Protein AF-A0A2V5MHF3-F1 (afdb_monomer_lite)

Structure (mmCIF, N/CA/C/O backbone):
data_AF-A0A2V5MHF3-F1
#
_entry.id   AF-A0A2V5MHF3-F1
#
loop_
_atom_site.group_PDB
_atom_site.id
_atom_site.type_symbol
_atom_site.label_atom_id
_atom_site.label_alt_id
_atom_site.label_comp_id
_atom_site.label_asym_id
_atom_site.label_entity_id
_atom_site.label_seq_id
_atom_site.pdbx_PDB_ins_code
_atom_site.Cartn_x
_atom_site.Cartn_y
_atom_site.Cartn_z
_atom_site.occupancy
_atom_site.B_iso_or_equiv
_atom_site.auth_seq_id
_atom_site.auth_comp_id
_atom_site.auth_asym_id
_atom_site.auth_atom_id
_atom_site.pdbx_PDB_model_num
ATOM 1 N N . MET A 1 1 ? -9.742 25.879 3.262 1.00 57.59 1 MET A N 1
ATOM 2 C CA . MET A 1 1 ? -11.180 26.089 2.936 1.00 57.59 1 MET A CA 1
ATOM 3 C C . MET A 1 1 ? -11.793 27.018 3.983 1.00 57.59 1 MET A C 1
ATOM 5 O O . MET A 1 1 ? -11.520 26.796 5.153 1.00 57.59 1 MET A O 1
ATOM 9 N N . LYS A 1 2 ? -12.529 28.077 3.599 1.00 67.81 2 LYS A N 1
ATOM 10 C CA . LYS A 1 2 ? -13.001 29.127 4.540 1.00 67.81 2 LYS A CA 1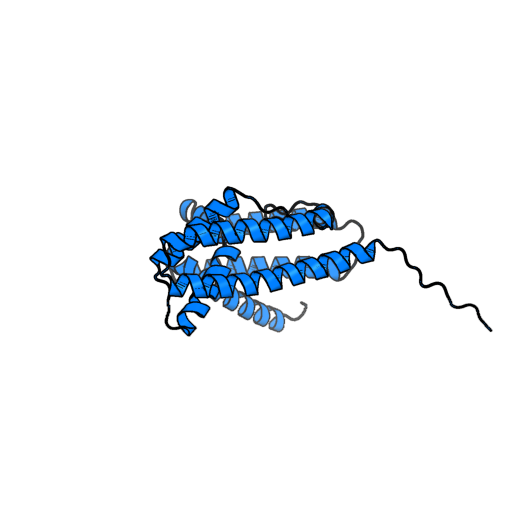
ATOM 11 C C . LYS A 1 2 ? -14.451 28.958 5.033 1.00 67.81 2 LYS A C 1
ATOM 13 O O . LYS A 1 2 ? -14.823 29.626 5.987 1.00 67.81 2 LYS A O 1
ATOM 18 N N . ASP A 1 3 ? -15.244 28.084 4.412 1.00 79.69 3 ASP A N 1
ATOM 19 C CA . ASP A 1 3 ? -16.634 27.810 4.806 1.00 79.69 3 ASP A CA 1
ATOM 20 C C . ASP A 1 3 ? -16.706 26.554 5.705 1.00 79.69 3 ASP A C 1
ATOM 22 O O . ASP A 1 3 ? -16.295 25.475 5.256 1.00 79.69 3 ASP A O 1
ATOM 26 N N . PRO A 1 4 ? -17.200 26.666 6.957 1.00 80.69 4 PRO A N 1
ATOM 27 C CA . PRO A 1 4 ? -17.370 25.536 7.874 1.00 80.69 4 PRO A CA 1
ATOM 28 C C . PRO A 1 4 ? -18.244 24.405 7.319 1.00 80.69 4 PRO A C 1
ATOM 30 O O . PRO A 1 4 ? -17.892 23.239 7.479 1.00 80.69 4 PRO A O 1
ATOM 33 N N . SER A 1 5 ? -19.323 24.729 6.603 1.00 85.06 5 SER A N 1
ATOM 34 C CA . SER A 1 5 ? -20.260 23.734 6.059 1.00 85.06 5 SER A CA 1
ATOM 35 C C . SER A 1 5 ? -19.598 22.912 4.952 1.00 85.06 5 SER A C 1
ATOM 37 O O . SER A 1 5 ? -19.721 21.689 4.892 1.00 85.06 5 SER A O 1
ATOM 39 N N . MET A 1 6 ? -18.810 23.578 4.102 1.00 84.19 6 MET A N 1
ATOM 40 C CA . MET A 1 6 ? -17.999 22.906 3.082 1.00 84.19 6 MET A CA 1
ATOM 41 C C . MET A 1 6 ? -16.913 22.028 3.710 1.00 84.19 6 MET A C 1
ATOM 43 O O . MET A 1 6 ? -16.649 20.934 3.212 1.00 84.19 6 MET A O 1
ATOM 47 N N . ARG A 1 7 ? -16.294 22.475 4.812 1.00 83.69 7 ARG A N 1
ATOM 48 C CA . ARG A 1 7 ? -15.297 21.682 5.545 1.00 83.69 7 ARG A CA 1
ATOM 49 C C . ARG A 1 7 ? -15.915 20.400 6.106 1.00 83.69 7 ARG A C 1
ATOM 51 O O . ARG A 1 7 ? -15.320 19.335 5.957 1.00 83.69 7 ARG A O 1
ATOM 58 N N . GLU A 1 8 ? -17.096 20.488 6.713 1.00 87.25 8 GLU A N 1
ATOM 59 C CA . GLU A 1 8 ? -17.816 19.324 7.243 1.00 87.25 8 GLU A CA 1
ATOM 60 C C . GLU A 1 8 ? -18.224 18.344 6.142 1.00 87.25 8 GLU A C 1
ATOM 62 O O . GLU A 1 8 ? -18.021 17.138 6.289 1.00 87.25 8 GLU A O 1
ATOM 67 N N . MET A 1 9 ? -18.715 18.851 5.008 1.00 89.56 9 MET A N 1
ATOM 68 C CA . MET A 1 9 ? -19.047 18.021 3.849 1.00 89.56 9 MET A CA 1
ATOM 69 C C . MET A 1 9 ? -17.820 17.255 3.330 1.00 89.56 9 MET A C 1
ATOM 71 O O . MET A 1 9 ? -17.877 16.034 3.163 1.00 89.56 9 MET A O 1
ATOM 75 N N . VAL A 1 10 ? -16.691 17.946 3.121 1.00 89.88 10 VAL A N 1
ATOM 76 C CA . VAL A 1 10 ? -15.441 17.314 2.663 1.00 89.88 10 VAL A CA 1
ATOM 77 C C . VAL A 1 10 ? -14.944 16.297 3.688 1.00 89.88 10 VAL A C 1
ATOM 79 O O . VAL A 1 10 ? -14.539 15.198 3.312 1.00 89.88 10 VAL A O 1
ATOM 82 N N . ARG A 1 11 ? -15.024 16.616 4.985 1.00 92.88 11 ARG A N 1
ATOM 83 C CA . ARG A 1 11 ? -14.666 15.681 6.056 1.00 92.88 11 ARG A CA 1
ATOM 84 C C . ARG A 1 11 ? -15.507 14.408 5.998 1.00 92.88 11 ARG A C 1
ATOM 86 O O . ARG A 1 11 ? -14.948 13.317 6.070 1.00 92.88 11 ARG A O 1
ATOM 93 N N . GLY A 1 12 ? -16.824 14.532 5.838 1.00 93.38 12 GLY A N 1
ATOM 94 C CA . GLY A 1 12 ? -17.724 13.386 5.696 1.00 93.38 12 GLY A CA 1
ATOM 95 C C . GLY A 1 12 ? -17.360 12.499 4.502 1.00 93.38 12 GLY A C 1
ATOM 96 O O . GLY A 1 12 ? -17.297 11.277 4.640 1.00 93.38 12 GLY A O 1
ATOM 97 N N . GLN A 1 13 ? -17.040 13.109 3.358 1.00 91.50 13 GLN A N 1
ATOM 98 C CA . GLN A 1 13 ? -16.611 12.391 2.155 1.00 91.50 13 GLN A CA 1
ATOM 99 C C . GLN A 1 13 ? -15.278 11.653 2.357 1.00 91.50 13 GLN A C 1
ATOM 101 O O . GLN A 1 13 ? -15.182 10.470 2.028 1.00 91.50 13 GLN A O 1
ATOM 106 N N . GLN A 1 14 ? -14.265 12.321 2.920 1.00 91.56 14 GLN A N 1
ATOM 107 C CA . GLN A 1 14 ? -12.959 11.706 3.189 1.00 91.56 14 GLN A CA 1
ATOM 108 C C . GLN A 1 14 ? -13.083 10.549 4.180 1.00 91.56 14 GLN A C 1
ATOM 110 O O . GLN A 1 14 ? -12.529 9.474 3.959 1.00 91.56 14 GLN A O 1
ATOM 115 N N . LYS A 1 15 ? -13.899 10.719 5.222 1.00 94.75 15 LYS A N 1
ATOM 116 C CA . LYS A 1 15 ? -14.166 9.657 6.189 1.00 94.75 15 LYS A CA 1
ATOM 117 C C . LYS A 1 15 ? -14.823 8.436 5.544 1.00 94.75 15 LYS A C 1
ATOM 119 O O . LYS A 1 15 ? -14.454 7.310 5.862 1.00 94.75 15 LYS A O 1
ATOM 124 N N . ALA A 1 16 ? -15.768 8.634 4.624 1.00 94.31 16 ALA A N 1
ATOM 125 C CA . ALA A 1 16 ? -16.371 7.529 3.881 1.00 94.31 16 ALA A CA 1
ATOM 126 C C . ALA A 1 16 ? -15.336 6.788 3.012 1.00 94.31 16 ALA A C 1
ATOM 128 O O . ALA A 1 16 ? -15.319 5.556 3.002 1.00 94.31 16 ALA A O 1
ATOM 129 N N . ALA A 1 17 ? -14.438 7.521 2.346 1.00 92.25 17 ALA A N 1
ATOM 130 C CA . ALA A 1 17 ? -13.347 6.932 1.570 1.00 92.25 17 ALA A CA 1
ATOM 131 C C . ALA A 1 17 ? -12.374 6.132 2.456 1.00 92.25 17 ALA A C 1
ATOM 133 O O . ALA A 1 17 ? -12.035 4.996 2.126 1.00 92.25 17 ALA A O 1
ATOM 134 N N . ILE A 1 18 ? -11.994 6.674 3.617 1.00 93.00 18 ILE A N 1
ATOM 135 C CA . ILE A 1 18 ? -11.169 5.974 4.611 1.00 93.00 18 ILE A CA 1
ATOM 136 C C . ILE A 1 18 ? -11.872 4.712 5.105 1.00 93.00 18 ILE A C 1
ATOM 138 O O . ILE A 1 18 ? -11.266 3.644 5.122 1.00 93.00 18 ILE A O 1
ATOM 142 N N . ASN A 1 19 ? -13.160 4.791 5.439 1.00 93.44 19 ASN A N 1
ATOM 143 C CA . ASN A 1 19 ? -13.923 3.625 5.880 1.00 93.44 19 ASN A CA 1
ATOM 144 C C . ASN A 1 19 ? -13.920 2.503 4.840 1.00 93.44 19 ASN A C 1
ATOM 146 O O . ASN A 1 19 ? -13.825 1.335 5.207 1.00 93.44 19 ASN A O 1
ATOM 150 N N . MET A 1 20 ? -14.014 2.847 3.555 1.00 91.06 20 MET A N 1
ATOM 151 C CA . MET A 1 20 ? -13.934 1.874 2.470 1.00 91.06 20 MET A CA 1
ATOM 152 C C . MET A 1 20 ? -12.524 1.277 2.369 1.00 91.06 20 MET A C 1
ATOM 154 O O . MET A 1 20 ? -12.374 0.054 2.381 1.00 91.06 20 MET A O 1
ATOM 158 N N . MET A 1 21 ? -11.498 2.130 2.358 1.00 89.31 21 MET A N 1
ATOM 159 C CA . MET A 1 21 ? -10.092 1.751 2.179 1.00 89.31 21 MET A CA 1
ATOM 160 C C . MET A 1 21 ? -9.510 0.935 3.348 1.00 89.31 21 MET A C 1
ATOM 162 O O . MET A 1 21 ? -8.655 0.077 3.143 1.00 89.31 21 MET A O 1
ATOM 166 N N . TYR A 1 22 ? -9.981 1.166 4.574 1.00 92.88 22 TYR A N 1
ATOM 167 C CA . TYR A 1 22 ? -9.566 0.427 5.775 1.00 92.88 22 TYR A CA 1
ATOM 168 C C . TYR A 1 22 ? -10.597 -0.617 6.219 1.00 92.88 22 TYR A C 1
ATOM 170 O O . TYR A 1 22 ? -10.439 -1.232 7.273 1.00 92.88 22 TYR A O 1
ATOM 178 N N . SER A 1 23 ? -11.644 -0.867 5.427 1.00 90.81 23 SER A N 1
ATOM 179 C CA . SER A 1 23 ? -12.697 -1.825 5.792 1.00 90.81 23 SER A CA 1
ATOM 180 C C . SER A 1 23 ? -12.151 -3.232 6.066 1.00 90.81 23 SER A C 1
ATOM 182 O O . SER A 1 23 ? -12.600 -3.885 7.011 1.00 90.81 23 SER A O 1
ATOM 184 N N . GLY A 1 24 ? -11.166 -3.681 5.279 1.00 87.81 24 GLY A N 1
ATOM 185 C CA . GLY A 1 24 ? -10.439 -4.933 5.500 1.00 87.81 24 GLY A CA 1
ATOM 186 C C . GLY A 1 24 ? -9.673 -4.918 6.822 1.00 87.81 24 GLY A C 1
ATOM 187 O O . GLY A 1 24 ? -9.887 -5.793 7.657 1.00 87.81 24 GLY A O 1
ATOM 188 N N . PHE A 1 25 ? -8.888 -3.866 7.074 1.00 92.25 25 PHE A N 1
ATOM 189 C CA . PHE A 1 25 ? -8.138 -3.691 8.323 1.00 92.25 25 PHE A CA 1
ATOM 190 C C . PHE A 1 25 ? -9.025 -3.740 9.570 1.00 92.25 25 PHE A C 1
ATOM 192 O O . PHE A 1 25 ? -8.717 -4.407 10.555 1.00 92.25 25 PHE A O 1
ATOM 199 N N . PHE A 1 26 ? -10.172 -3.064 9.522 1.00 94.38 26 PHE A N 1
ATOM 200 C CA . PHE A 1 26 ? -11.114 -3.029 10.637 1.00 94.38 26 PHE A CA 1
ATOM 201 C C . PHE A 1 26 ? -11.684 -4.410 10.972 1.00 94.38 26 PHE A C 1
ATOM 203 O O . PHE A 1 26 ? -12.012 -4.664 12.134 1.00 94.38 26 PHE A O 1
ATOM 210 N N . LYS A 1 27 ? -11.832 -5.280 9.963 1.00 90.38 27 LYS A N 1
ATOM 211 C CA . LYS A 1 27 ? -12.238 -6.679 10.139 1.00 90.38 27 LYS A CA 1
ATOM 212 C C . LYS A 1 27 ? -11.074 -7.522 10.658 1.00 90.38 27 LYS A C 1
ATOM 214 O O . LYS A 1 27 ? -11.271 -8.242 11.627 1.00 90.38 27 LYS A O 1
ATOM 219 N N . GLU A 1 28 ? -9.882 -7.382 10.072 1.00 89.06 28 GLU A N 1
ATOM 220 C CA . GLU A 1 28 ? -8.661 -8.090 10.493 1.00 89.06 28 GLU A CA 1
ATOM 221 C C . GLU A 1 28 ? -8.370 -7.871 11.989 1.00 89.06 28 GLU A C 1
ATOM 223 O O . GLU A 1 28 ? -8.098 -8.824 12.716 1.00 89.06 28 GLU A O 1
ATOM 228 N N . LEU A 1 29 ? -8.514 -6.635 12.476 1.00 93.12 29 LEU A N 1
ATOM 229 C CA . LEU A 1 29 ? -8.271 -6.287 13.879 1.00 93.12 29 LEU A CA 1
ATOM 230 C C . LEU A 1 29 ? -9.449 -6.544 14.827 1.00 93.12 29 LEU A C 1
ATOM 232 O O . LEU A 1 29 ? -9.311 -6.333 16.034 1.00 93.12 29 LEU A O 1
ATOM 236 N N . ASN A 1 30 ? -10.604 -6.965 14.303 1.00 92.56 30 ASN A N 1
ATOM 237 C CA . ASN A 1 30 ? -11.854 -7.077 15.057 1.00 92.56 30 ASN A CA 1
ATOM 238 C C . ASN A 1 30 ? -12.164 -5.813 15.880 1.00 92.56 30 ASN A C 1
ATOM 240 O O . ASN A 1 30 ? -12.549 -5.899 17.047 1.00 92.56 30 ASN A O 1
ATOM 244 N N . LEU A 1 31 ? -11.983 -4.630 15.280 1.00 94.50 31 LEU A N 1
ATOM 245 C CA . LEU A 1 31 ? -12.257 -3.371 15.973 1.00 94.50 31 LEU A CA 1
ATOM 246 C C . LEU A 1 31 ? -13.741 -3.289 16.359 1.00 94.50 31 LEU A C 1
ATOM 248 O O . LEU A 1 31 ? -14.631 -3.662 15.584 1.00 94.50 31 LEU A O 1
ATOM 252 N N . SER A 1 32 ? -14.021 -2.748 17.539 1.00 94.94 32 SER A N 1
ATOM 253 C CA . SER A 1 32 ? -15.366 -2.338 17.938 1.00 94.94 32 SER A CA 1
ATOM 254 C C . SER A 1 32 ? -15.857 -1.164 17.085 1.00 94.94 32 SER A C 1
ATOM 256 O O . SER A 1 32 ? -15.077 -0.467 16.432 1.00 94.94 32 SER A O 1
ATOM 258 N N . SER A 1 33 ? -17.167 -0.907 17.082 1.00 94.19 33 SER A N 1
ATOM 259 C CA . SER A 1 33 ? -17.729 0.253 16.375 1.00 94.19 33 SER A CA 1
ATOM 260 C C . SER A 1 33 ? -17.139 1.577 16.873 1.00 94.19 33 SER A C 1
ATOM 262 O O . SER A 1 33 ? -16.915 2.480 16.073 1.00 94.19 33 SER A O 1
ATOM 264 N N . GLU A 1 34 ? -16.844 1.674 18.173 1.00 95.69 34 GLU A N 1
ATOM 265 C CA . GLU A 1 34 ? -16.219 2.856 18.768 1.00 95.69 34 GLU A CA 1
ATOM 266 C C . GLU A 1 34 ? -14.762 3.024 18.311 1.00 95.69 34 GLU A C 1
ATOM 268 O O . GLU A 1 34 ? -14.367 4.121 17.916 1.00 95.69 34 GLU A O 1
ATOM 273 N N . GLU A 1 35 ? -13.969 1.948 18.299 1.00 95.56 35 GLU A N 1
ATOM 274 C CA . GLU A 1 35 ? -12.587 1.989 17.799 1.00 95.56 35 GLU A CA 1
ATOM 275 C C . GLU A 1 35 ? -12.534 2.342 16.307 1.00 95.56 35 GLU A C 1
ATOM 277 O O . GLU A 1 35 ? -11.711 3.166 15.913 1.00 95.56 35 GLU A O 1
ATOM 282 N N . LYS A 1 36 ? -13.432 1.785 15.478 1.00 95.69 36 LYS A N 1
ATOM 283 C CA . LYS A 1 36 ? -13.530 2.141 14.049 1.00 95.69 36 LYS A CA 1
ATOM 284 C C . LYS A 1 36 ? -13.836 3.619 13.864 1.00 95.69 36 LYS A C 1
ATOM 286 O O . LYS A 1 36 ? -13.194 4.273 13.045 1.00 95.69 36 LYS A O 1
ATOM 291 N N . GLU A 1 37 ? -14.799 4.144 14.619 1.00 95.75 37 GLU A N 1
ATOM 292 C CA . GLU A 1 37 ? -15.197 5.549 14.549 1.00 95.75 37 GLU A CA 1
ATOM 293 C C . GLU A 1 37 ? -14.035 6.476 14.926 1.00 95.75 37 GLU A C 1
ATOM 295 O O . GLU A 1 37 ? -13.727 7.411 14.180 1.00 95.75 37 GLU A O 1
ATOM 300 N N . LYS A 1 38 ? -13.341 6.175 16.032 1.00 96.31 38 LYS A N 1
ATOM 301 C CA . LYS A 1 38 ? -12.174 6.941 16.492 1.00 96.31 38 LYS A CA 1
ATOM 302 C C . LYS A 1 38 ? -11.016 6.871 15.501 1.00 96.31 38 LYS A C 1
ATOM 304 O O . LYS A 1 38 ? -10.504 7.916 15.108 1.00 96.31 38 LYS A O 1
ATOM 309 N N . LEU A 1 39 ? -10.639 5.671 15.055 1.00 96.56 39 LEU A N 1
ATOM 310 C CA . LEU A 1 39 ? -9.534 5.485 14.113 1.00 96.56 39 LEU A CA 1
ATOM 311 C C . LEU A 1 39 ? -9.810 6.203 12.788 1.00 96.56 39 LEU A C 1
ATOM 313 O O . LEU A 1 39 ? -8.962 6.940 12.292 1.00 96.56 39 LEU A O 1
ATOM 317 N N . SER A 1 40 ? -11.018 6.056 12.246 1.00 95.88 40 SER A N 1
ATOM 318 C CA . SER A 1 40 ? -11.411 6.727 11.001 1.00 95.88 40 SER A CA 1
ATOM 319 C C . SER A 1 40 ? -11.418 8.244 11.158 1.00 95.88 40 SER A C 1
ATOM 321 O O . SER A 1 40 ? -11.014 8.951 10.238 1.00 95.88 40 SER A O 1
ATOM 323 N N . GLY A 1 41 ? -11.835 8.751 12.324 1.00 95.88 41 GLY A N 1
ATOM 324 C CA . GLY A 1 41 ? -11.733 10.166 12.676 1.00 95.88 41 GLY A CA 1
ATOM 325 C C . GLY A 1 41 ? -10.290 10.670 12.639 1.00 95.88 41 GLY A C 1
ATOM 326 O O . GLY A 1 41 ? -10.012 11.616 11.905 1.00 95.88 41 GLY A O 1
ATOM 327 N N . ILE A 1 42 ? -9.376 9.991 13.342 1.00 95.75 42 ILE A N 1
ATOM 328 C CA . ILE A 1 42 ? -7.945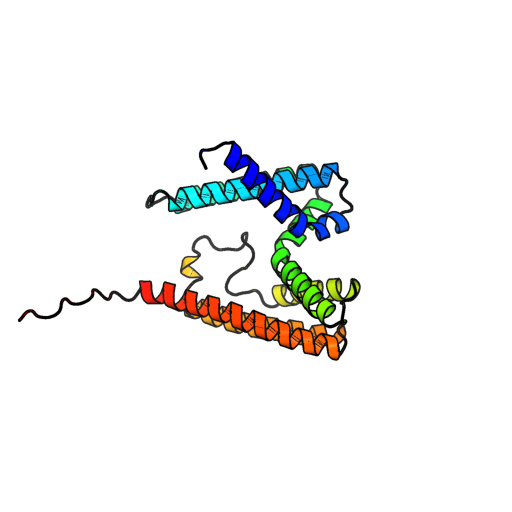 10.344 13.387 1.00 95.75 42 ILE A CA 1
ATOM 329 C C . ILE A 1 42 ? -7.345 10.370 11.974 1.00 95.75 42 ILE A C 1
ATOM 331 O O . ILE A 1 42 ? -6.716 11.354 11.580 1.00 95.75 42 ILE A O 1
ATOM 335 N N . LEU A 1 43 ? -7.589 9.326 11.176 1.00 94.12 43 LEU A N 1
ATOM 336 C CA . LEU A 1 43 ? -7.086 9.237 9.802 1.00 94.12 43 LEU A CA 1
ATOM 337 C C . LEU A 1 43 ? -7.668 10.339 8.903 1.00 94.12 43 LEU A C 1
ATOM 339 O O . LEU A 1 43 ? -6.939 10.940 8.114 1.00 94.12 43 LEU A O 1
ATOM 343 N N . THR A 1 44 ? -8.961 10.645 9.048 1.00 94.62 44 THR A N 1
ATOM 344 C CA . THR A 1 44 ? -9.623 11.714 8.281 1.00 94.62 44 THR A CA 1
ATOM 345 C C . THR A 1 44 ? -9.019 13.069 8.614 1.00 94.62 44 THR A C 1
ATOM 347 O O . THR A 1 44 ? -8.679 13.838 7.716 1.00 94.62 44 THR A O 1
ATOM 350 N N . ASP A 1 45 ? -8.862 13.363 9.902 1.00 91.94 45 ASP A N 1
ATOM 351 C CA . ASP A 1 45 ? -8.338 14.645 10.355 1.00 91.94 45 ASP A CA 1
ATOM 352 C C . ASP A 1 45 ? -6.861 14.803 9.955 1.00 91.94 45 ASP A C 1
ATOM 354 O O . ASP A 1 45 ? -6.454 15.889 9.538 1.00 91.94 45 ASP A O 1
ATOM 358 N N . SER A 1 46 ? -6.082 13.716 9.974 1.00 89.62 46 SER A N 1
ATOM 359 C CA . SER A 1 46 ? -4.711 13.680 9.447 1.00 89.62 46 SER A CA 1
ATOM 360 C C . SER A 1 46 ? -4.661 13.969 7.939 1.00 89.62 46 SER A C 1
ATOM 362 O O . SER A 1 46 ? -3.904 14.833 7.487 1.00 89.62 46 SER A O 1
ATOM 364 N N . GLN A 1 47 ? -5.529 13.330 7.145 1.00 85.62 47 GLN A N 1
ATOM 365 C CA . GLN A 1 47 ? -5.603 13.558 5.699 1.00 85.62 47 GLN A CA 1
ATOM 366 C C . GLN A 1 47 ? -6.024 14.996 5.358 1.00 85.62 47 GLN A C 1
ATOM 368 O O . GLN A 1 47 ? -5.441 15.615 4.466 1.00 85.62 47 GLN A O 1
ATOM 373 N N . LEU A 1 48 ? -6.997 15.556 6.085 1.00 86.25 48 LEU A N 1
ATOM 374 C CA . LEU A 1 48 ? -7.427 16.944 5.909 1.00 86.25 48 LEU A CA 1
ATOM 375 C C . LEU A 1 48 ? -6.303 17.933 6.226 1.00 86.25 48 LEU A C 1
ATOM 377 O O . LEU A 1 48 ? -6.067 18.836 5.426 1.00 86.25 48 LEU A O 1
ATOM 381 N N . LYS A 1 49 ? -5.577 17.742 7.337 1.00 83.00 49 LYS A N 1
ATOM 382 C CA . LYS A 1 49 ? -4.411 18.573 7.683 1.00 83.00 49 LYS A CA 1
ATOM 383 C C . LYS A 1 49 ? -3.363 18.540 6.570 1.00 83.00 49 LYS A C 1
ATOM 385 O O . LYS A 1 49 ? -2.897 19.592 6.143 1.00 83.00 49 LYS A O 1
ATOM 390 N N . ASN A 1 50 ? -3.058 17.358 6.030 1.00 77.81 50 ASN A N 1
ATOM 391 C CA . ASN A 1 50 ? -2.123 17.225 4.911 1.00 77.81 50 ASN A CA 1
ATOM 392 C C . ASN A 1 50 ? -2.589 17.986 3.660 1.00 77.81 50 ASN A C 1
ATOM 394 O O . ASN A 1 50 ? -1.785 18.674 3.035 1.00 77.81 50 ASN A O 1
ATOM 398 N N . ILE A 1 51 ? -3.879 17.929 3.310 1.00 76.75 51 ILE A N 1
ATOM 399 C CA . ILE A 1 51 ? -4.434 18.704 2.186 1.00 76.75 51 ILE A CA 1
ATOM 400 C C . ILE A 1 51 ? -4.296 20.210 2.435 1.00 76.75 51 ILE A C 1
ATOM 402 O O . ILE A 1 51 ? -3.932 20.948 1.522 1.00 76.75 51 ILE A O 1
ATOM 406 N N . GLU A 1 52 ? -4.565 20.676 3.655 1.00 75.12 52 GLU A N 1
ATOM 407 C CA . GLU A 1 52 ? -4.436 22.090 4.020 1.00 75.12 52 GLU A CA 1
ATOM 408 C C . GLU A 1 52 ? -2.991 22.574 3.949 1.00 75.12 52 GLU A C 1
ATOM 410 O O . GLU A 1 52 ? -2.737 23.658 3.420 1.00 75.12 52 GLU A O 1
ATOM 415 N N . HIS A 1 53 ? -2.047 21.748 4.404 1.00 70.38 53 HIS A N 1
ATOM 416 C CA . HIS A 1 53 ? -0.624 22.017 4.252 1.00 70.38 53 HIS A CA 1
ATOM 417 C C . HIS A 1 53 ? -0.245 22.112 2.774 1.00 70.38 53 HIS A C 1
ATOM 419 O O . HIS A 1 53 ? 0.304 23.127 2.362 1.00 70.38 53 HIS A O 1
ATOM 425 N N . VAL A 1 54 ? -0.619 21.127 1.952 1.00 65.56 54 VAL A N 1
ATOM 426 C CA . VAL A 1 54 ? -0.312 21.123 0.513 1.00 65.56 54 VAL A CA 1
ATOM 427 C C . VAL A 1 54 ? -0.931 22.328 -0.207 1.00 65.56 54 VAL A C 1
ATOM 429 O O . VAL A 1 54 ? -0.247 23.003 -0.972 1.00 65.56 54 VAL A O 1
ATOM 432 N N . GLN A 1 55 ? -2.194 22.664 0.061 1.00 66.31 55 GLN A N 1
ATOM 433 C CA . GLN A 1 55 ? -2.850 23.839 -0.528 1.00 66.31 55 GLN A CA 1
ATOM 434 C C . GLN A 1 55 ? -2.196 25.158 -0.098 1.00 66.31 55 GLN A C 1
ATOM 436 O O . GLN A 1 55 ? -2.081 26.069 -0.916 1.00 66.31 55 GLN A O 1
ATOM 441 N N . GLY A 1 56 ? -1.734 25.255 1.152 1.00 61.22 56 GLY A N 1
ATOM 442 C CA . GLY A 1 56 ? -0.975 26.406 1.641 1.00 61.22 56 GLY A CA 1
ATOM 443 C C . GLY A 1 56 ? 0.350 26.616 0.900 1.00 61.22 56 GLY A C 1
ATOM 444 O O . GLY A 1 56 ? 0.746 27.757 0.688 1.00 61.22 56 GLY A O 1
ATOM 445 N N . LEU A 1 57 ? 0.992 25.537 0.434 1.00 54.03 57 LEU A N 1
ATOM 446 C CA . LEU A 1 57 ? 2.242 25.597 -0.343 1.00 54.03 57 LEU A CA 1
ATOM 447 C C . LEU A 1 57 ? 2.036 26.057 -1.785 1.00 54.03 57 LEU A C 1
ATOM 449 O O . L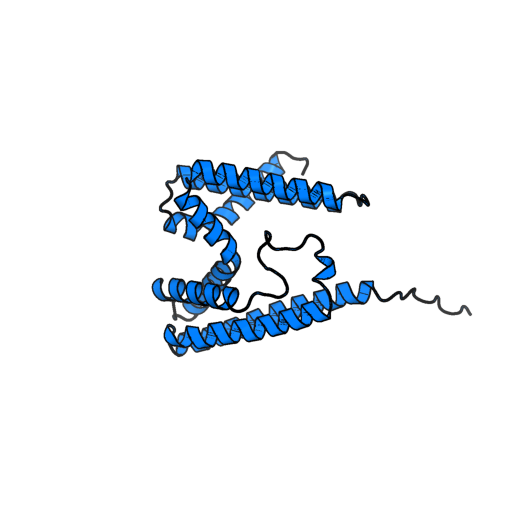EU A 1 57 ? 2.902 26.719 -2.350 1.00 54.03 57 LEU A O 1
ATOM 453 N N . PHE A 1 58 ? 0.906 25.692 -2.394 1.00 54.69 58 PHE A N 1
ATOM 454 C CA . PHE A 1 58 ? 0.582 26.079 -3.770 1.00 54.69 58 PHE A CA 1
ATOM 455 C C . PHE A 1 58 ? -0.117 27.445 -3.867 1.00 54.69 58 PHE A C 1
ATOM 457 O O . PHE A 1 58 ? -0.160 28.023 -4.950 1.00 54.69 58 PHE A O 1
ATOM 464 N N . GLY A 1 59 ? -0.662 27.965 -2.760 1.00 53.19 59 GLY A N 1
ATOM 465 C CA . GLY A 1 59 ? -1.378 29.245 -2.712 1.00 53.19 59 GLY A CA 1
ATOM 466 C C . GLY A 1 59 ? -0.481 30.488 -2.686 1.00 53.19 59 GLY A C 1
ATOM 467 O O . GLY A 1 59 ? -0.902 31.540 -3.159 1.00 53.19 59 GLY A O 1
ATOM 468 N N . GLU A 1 60 ? 0.755 30.372 -2.193 1.00 49.62 60 GLU A N 1
ATOM 469 C CA . GLU A 1 60 ? 1.771 31.429 -2.200 1.00 49.62 60 GLU A CA 1
ATOM 470 C C . GLU A 1 60 ? 3.148 30.776 -2.402 1.00 49.62 60 GLU A C 1
ATOM 472 O O . GLU A 1 60 ? 3.671 30.133 -1.493 1.00 49.62 60 GLU A O 1
ATOM 477 N N . GLN A 1 61 ? 3.755 30.927 -3.587 1.00 44.22 61 GLN A N 1
ATOM 478 C CA . GLN A 1 61 ? 5.141 30.510 -3.837 1.00 44.22 61 GLN A CA 1
ATOM 479 C C . GLN A 1 61 ? 6.095 31.336 -2.959 1.00 44.22 61 GLN A C 1
ATOM 481 O O . GLN A 1 61 ? 6.619 32.364 -3.380 1.00 44.22 61 GLN A O 1
ATOM 486 N N . LYS A 1 62 ? 6.317 30.900 -1.717 1.00 45.31 62 LYS A N 1
ATOM 487 C CA . LYS A 1 62 ? 7.407 31.398 -0.876 1.00 45.31 62 LYS A CA 1
ATOM 488 C C . LYS A 1 62 ? 8.638 30.534 -1.107 1.00 45.31 62 LYS A C 1
ATOM 490 O O . LYS A 1 62 ? 8.719 29.394 -0.645 1.00 45.31 62 LYS A O 1
ATOM 495 N N . GLU A 1 63 ? 9.602 31.092 -1.831 1.00 40.09 63 GLU A N 1
ATOM 496 C CA . GLU A 1 63 ? 10.962 30.560 -1.895 1.00 40.09 63 GLU A CA 1
ATOM 497 C C . GLU A 1 63 ? 11.513 30.449 -0.459 1.00 40.09 63 GLU A C 1
ATOM 499 O O . GLU A 1 63 ? 11.572 31.438 0.268 1.00 40.09 63 GLU A O 1
ATOM 504 N N . GLY A 1 64 ? 11.833 29.224 -0.022 1.00 48.81 64 GLY A N 1
ATOM 505 C CA . GLY A 1 64 ? 12.311 28.921 1.338 1.00 48.81 64 GLY A CA 1
ATOM 506 C C . GLY A 1 64 ? 11.386 28.049 2.203 1.00 48.81 64 GLY A C 1
ATOM 507 O O . GLY A 1 64 ? 11.818 27.573 3.244 1.00 48.81 64 GLY A O 1
ATOM 508 N N . ALA A 1 65 ? 10.155 27.749 1.771 1.00 51.41 65 ALA A N 1
ATOM 509 C CA . ALA A 1 65 ? 9.184 26.976 2.565 1.00 51.41 65 ALA A CA 1
ATOM 510 C C . ALA A 1 65 ? 9.475 25.457 2.694 1.00 51.41 65 ALA A C 1
ATOM 512 O O . ALA A 1 65 ? 8.714 24.741 3.341 1.00 51.41 65 ALA A O 1
ATOM 513 N N . GLY A 1 66 ? 10.535 24.928 2.073 1.00 54.50 66 GLY A N 1
ATOM 514 C CA . GLY A 1 66 ? 10.747 23.480 1.925 1.00 54.50 66 GLY A CA 1
ATOM 515 C C . GLY A 1 66 ? 11.065 22.721 3.222 1.00 54.50 66 GLY A C 1
ATOM 516 O O . GLY A 1 66 ? 10.484 21.664 3.461 1.00 54.50 66 GLY A O 1
ATOM 517 N N . GLU A 1 67 ? 11.957 23.244 4.068 1.00 55.69 67 GLU A N 1
ATOM 518 C CA . GLU A 1 67 ? 12.393 22.547 5.293 1.00 55.69 67 GLU A CA 1
ATOM 519 C C . GLU A 1 67 ? 11.372 22.647 6.436 1.00 55.69 67 GLU A C 1
ATOM 521 O O . GLU A 1 67 ? 11.115 21.651 7.117 1.00 55.69 67 GLU A O 1
ATOM 526 N N . ASP A 1 68 ? 10.745 23.813 6.620 1.00 62.56 68 ASP A N 1
ATOM 527 C CA . ASP A 1 68 ? 9.728 24.021 7.661 1.00 62.56 68 ASP A CA 1
ATOM 528 C C . ASP A 1 68 ? 8.467 23.196 7.388 1.00 62.56 68 ASP A C 1
ATOM 530 O O . ASP A 1 68 ? 7.886 22.603 8.294 1.00 62.56 68 ASP A O 1
ATOM 534 N N . THR A 1 69 ? 8.088 23.063 6.118 1.00 64.31 69 THR A N 1
ATOM 535 C CA . THR A 1 69 ? 6.952 22.232 5.706 1.00 64.31 69 THR A CA 1
ATOM 536 C C . THR A 1 69 ? 7.210 20.747 5.932 1.00 64.31 69 THR A C 1
ATOM 538 O O . THR A 1 69 ? 6.314 20.032 6.373 1.00 64.31 69 THR A O 1
ATOM 541 N N . GLN A 1 70 ? 8.429 20.265 5.669 1.00 67.38 70 GLN A N 1
ATOM 542 C CA . GLN A 1 70 ? 8.780 18.865 5.922 1.00 67.38 70 GLN A CA 1
ATOM 543 C C . GLN A 1 70 ? 8.719 18.528 7.412 1.00 67.38 70 GLN A C 1
ATOM 545 O O . GLN A 1 70 ? 8.129 17.511 7.768 1.00 67.38 70 GLN A O 1
ATOM 550 N N . LYS A 1 71 ? 9.245 19.399 8.284 1.00 74.56 71 LYS A N 1
ATOM 551 C CA . LYS A 1 71 ? 9.117 19.218 9.739 1.00 74.56 71 LYS A CA 1
ATOM 552 C C . LYS A 1 71 ? 7.659 19.195 10.186 1.00 74.56 71 LYS A C 1
ATOM 554 O O . LYS A 1 71 ? 7.283 18.321 10.955 1.00 74.56 71 LYS A O 1
ATOM 559 N N . LEU A 1 72 ? 6.827 20.097 9.659 1.00 74.44 72 LEU A N 1
ATOM 560 C CA . LEU A 1 72 ? 5.394 20.121 9.967 1.00 74.44 72 LEU A CA 1
ATOM 561 C C . LEU A 1 72 ? 4.691 18.815 9.569 1.00 74.44 72 LEU A C 1
ATOM 563 O O . LEU A 1 72 ? 3.878 18.307 10.336 1.00 74.44 72 LEU A O 1
ATOM 567 N N . VAL A 1 73 ? 5.026 18.243 8.408 1.00 75.00 73 VAL A N 1
ATOM 568 C CA . VAL A 1 73 ? 4.479 16.949 7.963 1.00 75.00 73 VAL A CA 1
ATOM 569 C C . VAL A 1 73 ? 4.993 15.794 8.830 1.00 75.00 73 VAL A C 1
ATOM 571 O O . VAL A 1 73 ? 4.205 14.940 9.234 1.00 75.00 73 VAL A O 1
ATOM 574 N N . GLU A 1 74 ? 6.290 15.765 9.151 1.00 80.31 74 GLU A N 1
ATOM 575 C CA . GLU A 1 74 ? 6.880 14.746 10.031 1.00 80.31 74 GLU A CA 1
ATOM 576 C C . GLU A 1 74 ? 6.269 14.786 11.440 1.00 80.31 74 GLU A C 1
ATOM 578 O O . GLU A 1 74 ? 5.938 13.740 12.002 1.00 80.31 74 GLU A O 1
ATOM 583 N N . ASP A 1 75 ? 6.083 15.974 12.011 1.00 83.81 75 ASP A N 1
ATOM 584 C CA . ASP A 1 75 ? 5.513 16.141 13.347 1.00 83.81 75 ASP A CA 1
ATOM 585 C C . ASP A 1 75 ? 4.011 15.829 13.363 1.00 83.81 75 ASP A C 1
ATOM 587 O O . ASP A 1 75 ? 3.541 15.134 14.267 1.00 83.81 75 ASP A O 1
ATOM 591 N N . ALA A 1 76 ? 3.264 16.230 12.327 1.00 82.94 76 ALA A N 1
ATOM 592 C CA . ALA A 1 76 ? 1.864 15.838 12.158 1.00 82.94 76 ALA A CA 1
ATOM 593 C C . ALA A 1 76 ? 1.711 14.314 12.029 1.00 82.94 76 ALA A C 1
ATOM 595 O O . ALA A 1 76 ? 0.788 13.729 12.610 1.00 82.94 76 ALA A O 1
ATOM 596 N N . LYS A 1 77 ? 2.635 13.654 11.317 1.00 85.25 77 LYS A N 1
ATOM 597 C CA . LYS A 1 77 ? 2.690 12.193 11.232 1.00 85.25 77 LYS A CA 1
ATOM 598 C C . LYS A 1 77 ? 2.962 11.570 12.600 1.00 85.25 77 LYS A C 1
ATOM 600 O O . LYS A 1 77 ? 2.178 10.728 13.019 1.00 85.25 77 LYS A O 1
ATOM 605 N N . LYS A 1 78 ? 3.993 12.014 13.330 1.00 89.69 78 LYS A N 1
ATOM 606 C CA . LYS A 1 78 ? 4.302 11.500 14.682 1.00 89.69 78 LYS A CA 1
ATOM 607 C C . LYS A 1 78 ? 3.134 11.667 15.647 1.00 89.69 78 LYS A C 1
ATOM 609 O O . LYS A 1 78 ? 2.863 10.763 16.429 1.00 89.69 78 LYS A O 1
ATOM 614 N N . GLN A 1 79 ? 2.446 12.807 15.592 1.00 91.12 79 GLN A N 1
ATOM 615 C CA . GLN A 1 79 ? 1.256 13.039 16.403 1.00 91.12 79 GLN A CA 1
ATOM 616 C C . GLN A 1 79 ? 0.144 12.048 16.040 1.00 91.12 79 GLN A C 1
ATOM 618 O O . GLN A 1 79 ? -0.412 11.410 16.930 1.00 91.12 79 GLN A O 1
ATOM 623 N N . THR A 1 80 ? -0.149 11.893 14.745 1.00 92.50 80 THR A N 1
ATOM 624 C CA . THR A 1 80 ? -1.157 10.934 14.266 1.00 92.50 80 THR A CA 1
ATOM 625 C C . THR A 1 80 ? -0.804 9.514 14.717 1.00 92.50 80 THR A C 1
ATOM 627 O O . THR A 1 80 ? -1.643 8.813 15.274 1.00 92.50 80 THR A O 1
ATOM 630 N N . ASP A 1 81 ? 0.454 9.108 14.544 1.00 93.94 81 ASP A N 1
ATOM 631 C CA . ASP A 1 81 ? 0.947 7.784 14.920 1.00 93.94 81 ASP A CA 1
ATOM 632 C C . ASP A 1 81 ? 0.838 7.566 16.445 1.00 93.94 81 ASP A C 1
ATOM 634 O O . ASP A 1 81 ? 0.401 6.505 16.887 1.00 93.94 81 ASP A O 1
ATOM 638 N N . ALA A 1 82 ? 1.118 8.586 17.267 1.00 95.75 82 ALA A N 1
ATOM 639 C CA . ALA A 1 82 ? 0.927 8.525 18.717 1.00 95.75 82 ALA A CA 1
ATOM 640 C C . ALA A 1 82 ? -0.553 8.395 19.129 1.00 95.75 82 ALA A C 1
ATOM 642 O O . ALA A 1 82 ? -0.868 7.616 20.030 1.00 95.75 82 ALA A O 1
ATOM 643 N N . GLU A 1 83 ? -1.465 9.116 18.470 1.00 96.12 83 GLU A N 1
ATOM 644 C CA . GLU A 1 83 ? -2.913 9.027 18.715 1.00 96.12 83 GLU A CA 1
ATOM 645 C C . GLU A 1 83 ? -3.461 7.641 18.342 1.00 96.12 83 GLU A C 1
ATOM 647 O O . GLU A 1 83 ? -4.202 7.030 19.117 1.00 96.12 83 GLU A O 1
ATOM 652 N N . ILE A 1 84 ? -3.047 7.101 17.190 1.00 96.19 84 ILE A N 1
ATOM 653 C CA . ILE A 1 84 ? -3.429 5.752 16.753 1.00 96.19 84 ILE A CA 1
ATOM 654 C C . ILE A 1 84 ? -2.851 4.706 17.707 1.00 96.19 84 ILE A C 1
ATOM 656 O O . ILE A 1 84 ? -3.562 3.786 18.109 1.00 96.19 84 ILE A O 1
ATOM 660 N N . LYS A 1 85 ? -1.591 4.857 18.124 1.00 97.06 85 LYS A N 1
ATOM 661 C CA . LYS A 1 85 ? -0.960 3.957 19.090 1.00 97.06 85 LYS A CA 1
ATOM 662 C C . LYS A 1 85 ? -1.661 3.979 20.448 1.00 97.06 85 LYS A C 1
ATOM 664 O O . LYS A 1 85 ? -1.852 2.922 21.040 1.00 97.06 85 LYS A O 1
ATOM 669 N N . ALA A 1 86 ? -2.085 5.147 20.928 1.00 97.12 86 ALA A N 1
ATOM 670 C CA . ALA A 1 86 ? -2.853 5.263 22.167 1.00 97.12 86 ALA A CA 1
ATOM 671 C C . ALA A 1 86 ? -4.236 4.593 22.069 1.00 97.12 86 ALA A C 1
ATOM 673 O O . ALA A 1 86 ? -4.716 4.040 23.056 1.00 97.12 86 ALA A O 1
ATOM 674 N N . LEU A 1 87 ? -4.863 4.621 20.887 1.00 96.81 87 LEU A N 1
ATOM 675 C CA . LEU A 1 87 ? -6.145 3.960 20.633 1.00 96.81 87 LEU A CA 1
ATOM 676 C C . LEU A 1 87 ? -6.009 2.435 20.504 1.00 96.81 87 LEU A C 1
ATOM 678 O O . LEU A 1 87 ? -6.841 1.704 21.034 1.00 96.81 87 LEU A O 1
ATOM 682 N N . LEU A 1 88 ? -5.003 1.963 19.765 1.00 95.88 88 LEU A N 1
ATOM 683 C CA . LEU A 1 88 ? -4.872 0.560 19.362 1.00 95.88 88 LEU A CA 1
ATOM 684 C C . LEU A 1 88 ? -3.972 -0.269 20.294 1.00 95.88 88 LEU A C 1
ATOM 686 O O . LEU A 1 88 ? -4.107 -1.492 20.338 1.00 95.88 88 LEU A O 1
ATOM 690 N N . GLY A 1 89 ? -3.066 0.372 21.033 1.00 96.38 89 GLY A N 1
ATOM 691 C CA . GLY A 1 89 ? -1.977 -0.290 21.754 1.00 96.38 89 GLY A CA 1
ATOM 692 C C . GLY A 1 89 ? -0.825 -0.714 20.833 1.00 96.38 89 GLY A C 1
ATOM 693 O O . GLY A 1 89 ? -0.924 -0.633 19.610 1.00 96.38 89 GLY A O 1
ATOM 694 N N . ASP A 1 90 ? 0.286 -1.171 21.421 1.00 94.69 90 ASP A N 1
ATOM 695 C CA . ASP A 1 90 ? 1.529 -1.475 20.691 1.00 94.69 90 ASP A CA 1
ATOM 696 C C . ASP A 1 90 ? 1.361 -2.528 19.581 1.00 94.69 90 ASP A C 1
ATOM 698 O O . ASP A 1 90 ? 1.821 -2.322 18.459 1.00 94.69 90 ASP A O 1
ATOM 702 N N . GLU A 1 91 ? 0.687 -3.645 19.868 1.00 94.44 91 GLU A N 1
ATOM 703 C CA . GLU A 1 91 ? 0.574 -4.773 18.931 1.00 94.44 91 GLU A CA 1
ATOM 704 C C . GLU A 1 91 ? -0.250 -4.413 17.685 1.00 94.44 91 GLU A C 1
ATOM 706 O O . GLU A 1 91 ? 0.195 -4.592 16.550 1.00 94.44 91 GLU A O 1
ATOM 711 N N . ARG A 1 92 ? -1.443 -3.845 17.887 1.00 95.19 92 ARG A N 1
ATOM 712 C CA . ARG A 1 92 ? -2.327 -3.426 16.791 1.00 95.19 92 ARG A CA 1
ATOM 713 C C . ARG A 1 92 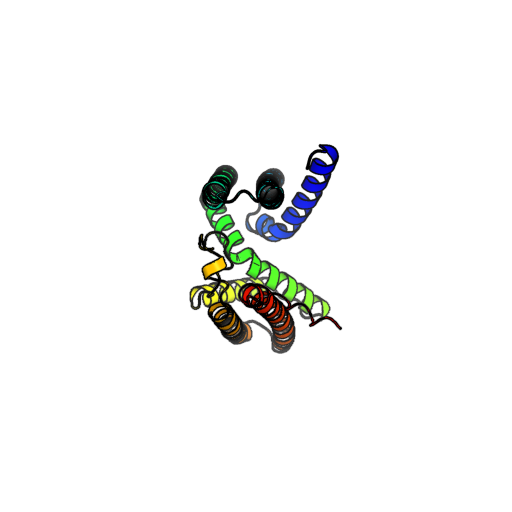? -1.797 -2.196 16.057 1.00 95.19 92 ARG A C 1
ATOM 715 O O . ARG A 1 92 ? -2.085 -2.027 14.875 1.00 95.19 92 ARG A O 1
ATOM 722 N N . PHE A 1 93 ? -0.999 -1.357 16.720 1.00 96.12 93 PHE A N 1
ATOM 723 C CA . PHE A 1 93 ? -0.282 -0.273 16.054 1.00 96.12 93 PHE A CA 1
ATOM 724 C C . PHE A 1 93 ? 0.765 -0.807 15.067 1.00 96.12 93 PHE A C 1
ATOM 726 O O . PHE A 1 93 ? 0.803 -0.349 13.929 1.00 96.12 93 PHE A O 1
ATOM 733 N N . ALA A 1 94 ? 1.534 -1.839 15.430 1.00 94.38 94 ALA A N 1
ATOM 734 C CA . ALA A 1 94 ? 2.459 -2.477 14.487 1.00 94.38 94 ALA A CA 1
ATOM 735 C C . ALA A 1 94 ? 1.722 -3.090 13.276 1.00 94.38 94 ALA A C 1
ATOM 737 O O . ALA A 1 94 ? 2.189 -3.003 12.139 1.00 94.38 94 ALA A O 1
ATOM 738 N N . GLN A 1 95 ? 0.532 -3.660 13.499 1.00 93.69 95 GLN A N 1
ATOM 739 C CA . GLN A 1 95 ? -0.336 -4.149 12.419 1.00 93.69 95 GLN A CA 1
ATOM 740 C C . GLN A 1 95 ? -0.857 -3.004 11.535 1.00 93.69 95 GLN A C 1
ATOM 742 O O . GLN A 1 95 ? -0.939 -3.162 10.317 1.00 93.69 95 GLN A O 1
ATOM 747 N N . TYR A 1 96 ? -1.167 -1.841 12.118 1.00 94.12 96 TYR A N 1
ATOM 748 C CA . TYR A 1 96 ? -1.515 -0.628 11.373 1.00 94.12 96 TYR A CA 1
ATOM 749 C C . TYR A 1 96 ? -0.354 -0.141 10.498 1.00 94.12 96 TYR A C 1
ATOM 751 O O . TYR A 1 96 ? -0.569 0.160 9.323 1.00 94.12 96 TYR A O 1
ATOM 759 N N . GLU A 1 97 ? 0.871 -0.104 11.024 1.00 92.00 97 GLU A N 1
ATOM 760 C CA . GLU A 1 97 ? 2.052 0.298 10.252 1.00 92.00 97 GLU A CA 1
ATOM 761 C C . GLU A 1 97 ? 2.310 -0.648 9.070 1.00 92.00 97 GLU A C 1
ATOM 763 O O . GLU A 1 97 ? 2.535 -0.186 7.947 1.00 92.00 97 GLU A O 1
ATOM 768 N N . ASP A 1 98 ? 2.199 -1.965 9.278 1.00 90.25 98 ASP A N 1
ATOM 769 C CA . ASP A 1 98 ? 2.286 -2.938 8.181 1.00 90.25 98 ASP A CA 1
ATOM 770 C C . ASP A 1 98 ? 1.154 -2.745 7.161 1.00 90.25 98 ASP A C 1
ATOM 772 O O . ASP A 1 98 ? 1.392 -2.785 5.950 1.00 90.25 98 ASP A O 1
ATOM 776 N N . TYR A 1 99 ? -0.070 -2.477 7.624 1.00 91.81 99 TYR A N 1
ATOM 777 C CA . TYR A 1 99 ? -1.197 -2.196 6.738 1.00 91.81 99 TYR A CA 1
ATOM 778 C C . TYR A 1 99 ? -0.937 -0.956 5.872 1.00 91.81 99 TYR A C 1
ATOM 780 O O . TYR A 1 99 ? -1.165 -0.996 4.664 1.00 91.81 99 TYR A O 1
ATOM 788 N N . GLN A 1 100 ? -0.411 0.125 6.460 1.00 88.62 100 GLN A N 1
ATOM 789 C CA . GLN A 1 100 ? -0.037 1.346 5.737 1.00 88.62 100 GLN A CA 1
ATOM 790 C C . GLN A 1 100 ? 1.044 1.106 4.694 1.00 88.62 100 GLN A C 1
ATOM 792 O O . GLN A 1 100 ? 0.895 1.523 3.544 1.00 88.62 100 GLN A O 1
ATOM 797 N N . LYS A 1 101 ? 2.109 0.398 5.072 1.00 88.00 101 LYS A N 1
ATOM 798 C CA . LYS A 1 101 ? 3.245 0.124 4.187 1.00 88.00 101 LYS A CA 1
ATOM 799 C C . LYS A 1 101 ? 2.836 -0.628 2.917 1.00 88.00 101 LYS A C 1
ATOM 801 O O . LYS A 1 101 ? 3.420 -0.414 1.855 1.00 88.00 101 LYS A O 1
ATOM 806 N N . ASN A 1 102 ? 1.819 -1.481 3.029 1.00 89.31 102 ASN A N 1
ATOM 807 C CA . ASN A 1 102 ? 1.360 -2.361 1.956 1.00 89.31 102 ASN A CA 1
ATOM 808 C C . ASN A 1 102 ? -0.011 -1.951 1.396 1.00 89.31 102 ASN A C 1
ATOM 810 O O . ASN A 1 102 ? -0.662 -2.741 0.714 1.00 89.31 102 ASN A O 1
ATOM 814 N N . LEU A 1 103 ? -0.469 -0.724 1.673 1.00 88.25 103 LEU A N 1
ATOM 815 C CA . LEU A 1 103 ? -1.799 -0.262 1.275 1.00 88.25 103 LEU A CA 1
ATOM 816 C C . LEU A 1 103 ? -1.987 -0.288 -0.247 1.00 88.25 103 LEU A C 1
ATOM 818 O O . LEU A 1 103 ? -3.018 -0.743 -0.732 1.00 88.25 103 LEU A O 1
ATOM 822 N N . GLY A 1 104 ? -0.970 0.143 -1.001 1.00 88.25 104 GLY A N 1
ATOM 823 C CA . GLY A 1 104 ? -0.998 0.103 -2.466 1.00 88.25 104 GLY A CA 1
ATOM 824 C C . GLY A 1 104 ? -1.088 -1.321 -3.020 1.00 88.25 104 GLY A C 1
ATOM 825 O O . GLY A 1 104 ? -1.861 -1.570 -3.941 1.00 88.25 104 GLY A O 1
ATOM 826 N N . ASP A 1 105 ? -0.362 -2.262 -2.414 1.00 91.19 105 ASP A N 1
ATOM 827 C CA . ASP A 1 105 ? -0.379 -3.672 -2.817 1.00 91.19 105 ASP A CA 1
ATOM 828 C C . ASP A 1 105 ? -1.756 -4.300 -2.512 1.00 91.19 105 ASP A C 1
ATOM 830 O O . ASP A 1 105 ? -2.328 -4.997 -3.349 1.00 91.19 105 ASP A O 1
ATOM 834 N N . ARG A 1 106 ? -2.357 -3.962 -1.361 1.00 91.88 106 ARG A N 1
ATOM 835 C CA . ARG A 1 106 ? -3.731 -4.360 -1.003 1.00 91.88 106 ARG A CA 1
ATOM 836 C C . ARG A 1 106 ? -4.769 -3.800 -1.977 1.00 91.88 106 ARG A C 1
ATOM 838 O O . ARG A 1 106 ? -5.606 -4.554 -2.459 1.00 91.88 106 ARG A O 1
ATOM 845 N N . MET A 1 107 ? -4.675 -2.518 -2.334 1.00 90.06 107 MET A N 1
ATOM 846 C CA . MET A 1 107 ? -5.568 -1.908 -3.327 1.00 90.06 107 MET A CA 1
ATOM 847 C C . MET A 1 107 ? -5.456 -2.586 -4.698 1.00 90.06 107 MET A C 1
ATOM 849 O O . MET A 1 107 ? -6.472 -2.813 -5.353 1.00 90.06 107 MET A O 1
ATOM 853 N N . GLN A 1 108 ? -4.240 -2.929 -5.133 1.00 91.62 108 GLN A N 1
ATOM 854 C CA . GLN A 1 108 ? -4.027 -3.651 -6.388 1.00 91.62 108 GLN A CA 1
ATOM 855 C C . GLN A 1 108 ? -4.671 -5.045 -6.351 1.00 91.62 108 GLN A C 1
ATOM 857 O O . GLN A 1 108 ? -5.295 -5.458 -7.329 1.00 91.62 108 GLN A O 1
ATOM 862 N N . LEU A 1 109 ? -4.560 -5.756 -5.226 1.00 94.06 109 LEU A N 1
ATOM 863 C CA . LEU A 1 109 ? -5.193 -7.062 -5.057 1.00 94.06 109 LEU A CA 1
ATOM 864 C C . LEU A 1 109 ? -6.717 -6.974 -4.986 1.00 94.06 109 LEU A C 1
ATOM 866 O O . LEU A 1 109 ? -7.388 -7.817 -5.574 1.00 94.06 109 LEU A O 1
ATOM 870 N N . ASP A 1 110 ? -7.281 -5.955 -4.340 1.00 92.81 110 ASP A N 1
ATOM 871 C CA . ASP A 1 110 ? -8.734 -5.743 -4.316 1.00 92.81 110 ASP A CA 1
ATOM 872 C C . ASP A 1 110 ? -9.289 -5.459 -5.724 1.00 92.81 110 ASP A C 1
ATOM 874 O O . ASP A 1 110 ? -10.361 -5.949 -6.098 1.00 92.81 110 ASP A O 1
ATOM 878 N N . GLN A 1 111 ? -8.538 -4.720 -6.547 1.00 93.38 111 GLN A N 1
ATOM 879 C CA . GLN A 1 111 ? -8.873 -4.512 -7.958 1.00 93.38 111 GLN A CA 1
ATOM 880 C C . GLN A 1 111 ? -8.789 -5.814 -8.762 1.00 93.38 111 GLN A C 1
ATOM 882 O O . GLN A 1 111 ? -9.709 -6.110 -9.525 1.00 93.38 111 GLN A O 1
ATOM 887 N N . LEU A 1 112 ? -7.735 -6.613 -8.564 1.00 95.25 112 LEU A N 1
ATOM 888 C CA . LEU A 1 112 ? -7.604 -7.930 -9.192 1.00 95.25 112 LEU A CA 1
ATOM 889 C C . LEU A 1 112 ? -8.754 -8.859 -8.786 1.00 95.25 112 LEU A C 1
ATOM 891 O O . LEU A 1 112 ? -9.340 -9.523 -9.639 1.00 95.25 112 LEU A O 1
ATOM 895 N N . LYS A 1 113 ? -9.107 -8.881 -7.498 1.00 94.56 113 LYS A N 1
ATOM 896 C CA . LYS A 1 113 ? -10.234 -9.654 -6.972 1.00 94.56 113 LYS A CA 1
ATOM 897 C C . LYS A 1 113 ? -11.530 -9.264 -7.672 1.00 94.56 113 LYS A C 1
ATOM 899 O O . LYS A 1 113 ? -12.214 -10.139 -8.188 1.00 94.56 113 LYS A O 1
ATOM 904 N N . THR A 1 114 ? -11.815 -7.966 -7.767 1.00 94.62 114 THR A N 1
ATOM 905 C CA . THR A 1 114 ? -13.006 -7.450 -8.462 1.00 94.62 114 THR A CA 1
ATOM 906 C C . THR A 1 114 ? -13.008 -7.833 -9.948 1.00 94.62 114 THR A C 1
ATOM 908 O O . THR A 1 114 ? -14.036 -8.252 -10.481 1.00 94.62 114 THR A O 1
ATOM 911 N N . HIS A 1 115 ? -11.855 -7.730 -10.621 1.00 94.88 115 HIS A N 1
ATOM 912 C CA . HIS A 1 115 ? -11.691 -8.132 -12.024 1.00 94.88 115 HIS A CA 1
ATOM 913 C C . HIS A 1 115 ? -11.992 -9.621 -12.225 1.00 94.88 115 HIS A C 1
ATOM 915 O O . HIS A 1 115 ? -12.757 -9.990 -13.113 1.00 94.88 115 HIS A O 1
ATOM 921 N N . LEU A 1 116 ? -11.443 -10.479 -11.365 1.00 96.38 116 LEU A N 1
ATOM 922 C CA . LEU A 1 116 ? -11.650 -11.924 -11.420 1.00 96.38 116 LEU A CA 1
ATOM 923 C C . LEU A 1 116 ? -13.079 -12.332 -11.045 1.00 96.38 116 LEU A C 1
ATOM 925 O O . LEU A 1 116 ? -13.648 -13.214 -11.684 1.00 96.38 116 LEU A O 1
ATOM 929 N N . GLU A 1 117 ? -13.688 -11.678 -10.056 1.00 95.75 117 GLU A N 1
ATOM 930 C CA . GLU A 1 117 ? -15.096 -11.881 -9.696 1.00 95.75 117 GLU A CA 1
ATOM 931 C C . GLU A 1 117 ? -16.025 -11.594 -10.882 1.00 95.75 117 GLU A C 1
ATOM 933 O O . GLU A 1 117 ? -16.915 -12.397 -11.163 1.00 95.75 117 GLU A O 1
ATOM 938 N N . ALA A 1 118 ? -15.765 -10.527 -11.648 1.00 95.31 118 ALA A N 1
ATOM 939 C CA . ALA A 1 118 ? -16.519 -10.214 -12.865 1.00 95.31 118 ALA A CA 1
ATOM 940 C C . ALA A 1 118 ? -16.401 -11.300 -13.956 1.00 95.31 118 ALA A C 1
ATOM 942 O O . ALA A 1 118 ? -17.279 -11.414 -14.810 1.00 95.31 118 ALA A O 1
ATOM 943 N N . GLN A 1 119 ? -15.345 -12.119 -13.910 1.00 94.38 119 GLN A N 1
ATOM 944 C CA . GLN A 1 119 ? -15.118 -13.259 -14.804 1.00 94.38 119 GLN A CA 1
ATOM 945 C C . GLN A 1 119 ? -15.569 -14.602 -14.202 1.00 94.38 119 GLN A C 1
ATOM 947 O O . GLN A 1 119 ? -15.297 -15.652 -14.779 1.00 94.38 119 GLN A O 1
ATOM 952 N N . ASN A 1 120 ? -16.271 -14.599 -13.061 1.00 95.75 120 ASN A N 1
ATOM 953 C CA . ASN A 1 120 ? -16.641 -15.799 -12.293 1.00 95.75 120 ASN A CA 1
ATOM 954 C C . ASN A 1 120 ? -15.430 -16.631 -11.813 1.00 95.75 120 ASN A C 1
ATOM 956 O O . ASN A 1 120 ? -15.528 -17.846 -11.648 1.00 95.75 120 ASN A O 1
ATOM 960 N N . LEU A 1 121 ? -14.292 -15.975 -11.565 1.00 96.31 121 LEU A N 1
ATOM 961 C CA . LEU A 1 121 ? -13.024 -16.576 -11.132 1.00 96.31 121 LEU A CA 1
ATOM 962 C C . LEU A 1 121 ? -12.582 -16.064 -9.750 1.00 96.31 121 LEU A C 1
ATOM 964 O O . LEU A 1 121 ? -11.391 -15.870 -9.506 1.00 96.31 121 LEU A O 1
ATOM 968 N N . ALA A 1 122 ? -13.545 -15.830 -8.853 1.00 94.75 122 ALA A N 1
ATOM 969 C CA . ALA A 1 122 ? -13.329 -15.219 -7.540 1.00 94.75 122 ALA A CA 1
ATOM 970 C C . ALA A 1 122 ? -12.123 -15.810 -6.786 1.00 94.75 122 ALA A C 1
ATOM 972 O O . ALA A 1 122 ? -11.974 -17.030 -6.671 1.00 94.75 122 ALA A O 1
ATOM 973 N N . LEU A 1 123 ? -11.270 -14.931 -6.254 1.00 94.38 123 LEU A N 1
ATOM 974 C CA . LEU A 1 123 ? -10.143 -15.331 -5.415 1.00 94.38 123 LEU A CA 1
ATOM 975 C C . LEU A 1 123 ? -10.635 -15.744 -4.030 1.00 94.38 123 LEU A C 1
ATOM 977 O O . LEU A 1 123 ? -11.425 -15.039 -3.399 1.00 94.38 123 LEU A O 1
ATOM 981 N N . GLN A 1 124 ? -10.115 -16.863 -3.536 1.00 93.50 124 GLN A N 1
ATOM 982 C CA . GLN A 1 124 ? -10.311 -17.271 -2.149 1.00 93.50 124 GLN A CA 1
ATOM 983 C C . GLN A 1 124 ? -9.506 -16.361 -1.214 1.00 93.50 124 GLN A C 1
ATOM 985 O O . GLN A 1 124 ? -8.429 -15.881 -1.575 1.00 93.50 124 GLN A O 1
ATOM 990 N N . ASP A 1 125 ? -9.974 -16.186 0.023 1.00 90.19 125 ASP A N 1
ATOM 991 C CA . ASP A 1 125 ? -9.281 -15.349 1.013 1.00 90.19 125 ASP A CA 1
ATOM 992 C C . ASP A 1 125 ? -7.836 -15.817 1.250 1.00 90.19 125 ASP A C 1
ATOM 994 O O . ASP A 1 125 ? -6.919 -15.002 1.323 1.00 90.19 125 ASP A O 1
ATOM 998 N N . GLN A 1 126 ? -7.599 -17.134 1.257 1.00 93.25 126 GLN A N 1
ATOM 999 C CA . GLN A 1 126 ? -6.249 -17.690 1.363 1.00 93.25 126 GLN A CA 1
ATOM 1000 C C . GLN A 1 126 ? -5.355 -17.292 0.175 1.00 93.25 126 GLN A C 1
ATOM 1002 O O . GLN A 1 126 ? -4.193 -16.945 0.385 1.00 93.25 126 GLN A O 1
ATOM 1007 N N . GLN A 1 127 ? -5.884 -17.294 -1.056 1.00 95.94 127 GLN A N 1
ATOM 1008 C CA . GLN A 1 127 ? -5.132 -16.868 -2.242 1.00 95.94 127 GLN A CA 1
ATOM 1009 C C . GLN A 1 127 ? -4.775 -15.379 -2.152 1.00 95.94 127 GLN A C 1
ATOM 1011 O O . GLN A 1 127 ? -3.645 -15.005 -2.454 1.00 95.94 127 GLN A O 1
ATOM 1016 N N . MET A 1 128 ? -5.697 -14.538 -1.668 1.00 94.25 128 MET A N 1
ATOM 1017 C CA . MET A 1 128 ? -5.449 -13.109 -1.434 1.00 94.25 128 MET A CA 1
ATOM 1018 C C . MET A 1 128 ? -4.334 -12.881 -0.408 1.00 94.25 128 MET A C 1
ATOM 1020 O O . MET A 1 128 ? -3.416 -12.099 -0.657 1.00 94.25 128 MET A O 1
ATOM 1024 N N . THR A 1 129 ? -4.373 -13.589 0.725 1.00 92.81 129 THR A N 1
ATOM 1025 C CA . THR A 1 129 ? -3.322 -13.503 1.751 1.00 92.81 129 THR A CA 1
ATOM 1026 C C . THR A 1 129 ? -1.965 -13.950 1.206 1.00 92.81 129 THR A C 1
ATOM 1028 O O . THR A 1 129 ? -0.958 -13.282 1.445 1.00 92.81 129 THR A O 1
ATOM 1031 N N . GLN A 1 130 ? -1.922 -15.050 0.450 1.00 96.56 130 GLN A N 1
ATOM 1032 C CA . GLN A 1 130 ? -0.681 -15.562 -0.137 1.00 96.56 130 GLN A CA 1
ATOM 1033 C C . GLN A 1 130 ? -0.121 -14.629 -1.218 1.00 96.56 130 GLN A C 1
ATOM 1035 O O . GLN A 1 130 ? 1.082 -14.377 -1.225 1.00 96.56 130 GLN A O 1
ATOM 1040 N N . LEU A 1 131 ? -0.969 -14.065 -2.084 1.00 96.88 131 LEU A N 1
ATOM 1041 C CA . LEU A 1 131 ? -0.555 -13.066 -3.074 1.00 96.88 131 LEU A CA 1
ATOM 1042 C C . LEU A 1 131 ? 0.027 -11.819 -2.405 1.00 96.88 131 LEU A C 1
ATOM 1044 O O . LEU A 1 131 ? 1.098 -11.362 -2.801 1.00 96.88 131 LEU A O 1
ATOM 1048 N N . LEU A 1 132 ? -0.630 -11.300 -1.362 1.00 95.25 132 LEU A N 1
ATOM 1049 C CA . LEU A 1 132 ? -0.118 -10.149 -0.618 1.00 95.25 132 LEU A CA 1
ATOM 1050 C C . LEU A 1 132 ? 1.251 -10.455 -0.006 1.00 95.25 132 LEU A C 1
ATOM 1052 O O . LEU A 1 132 ? 2.159 -9.631 -0.085 1.00 95.25 132 LEU A O 1
ATOM 1056 N N . GLN A 1 133 ? 1.421 -11.647 0.566 1.00 95.75 133 GLN A N 1
ATOM 1057 C CA . GLN A 1 133 ? 2.702 -12.064 1.125 1.00 95.75 133 GLN A CA 1
ATOM 1058 C C . GLN A 1 133 ? 3.798 -12.151 0.049 1.00 95.75 133 GLN A C 1
ATOM 1060 O O . GLN A 1 133 ? 4.896 -11.643 0.267 1.00 95.75 133 GLN A O 1
ATOM 1065 N N . ILE A 1 134 ? 3.494 -12.713 -1.126 1.00 97.38 134 ILE A N 1
ATOM 1066 C CA . ILE A 1 134 ? 4.420 -12.751 -2.270 1.00 97.38 134 ILE A CA 1
ATOM 1067 C C . ILE A 1 134 ? 4.828 -11.332 -2.681 1.00 97.38 134 ILE A C 1
ATOM 1069 O O . ILE A 1 134 ? 6.018 -11.057 -2.815 1.00 97.38 134 ILE A O 1
ATOM 1073 N N . MET A 1 135 ? 3.865 -10.418 -2.835 1.00 95.31 135 MET A N 1
ATOM 1074 C CA . MET A 1 135 ? 4.131 -9.019 -3.192 1.00 95.31 135 MET A CA 1
ATOM 1075 C C . MET A 1 135 ? 5.053 -8.340 -2.172 1.00 95.31 135 MET A C 1
ATOM 1077 O O . MET A 1 135 ? 6.046 -7.716 -2.548 1.00 95.31 135 MET A O 1
ATOM 1081 N N . LYS A 1 136 ? 4.781 -8.525 -0.874 1.00 94.00 136 LYS A N 1
ATOM 1082 C CA . LYS A 1 136 ? 5.614 -7.997 0.218 1.00 94.00 136 LYS A CA 1
ATOM 1083 C C . LYS A 1 136 ? 7.047 -8.525 0.155 1.00 94.00 136 LYS A C 1
ATOM 1085 O O . LYS A 1 136 ? 7.993 -7.749 0.289 1.00 94.00 136 LYS A O 1
ATOM 1090 N N . GLU A 1 137 ? 7.209 -9.830 -0.044 1.00 95.38 137 GLU A N 1
ATOM 1091 C CA . GLU A 1 137 ? 8.518 -10.482 -0.111 1.00 95.38 137 GLU A CA 1
ATOM 1092 C C . GLU A 1 137 ? 9.319 -10.052 -1.340 1.00 95.38 137 GLU A C 1
ATOM 1094 O O . GLU A 1 137 ? 10.486 -9.687 -1.199 1.00 95.38 137 GLU A O 1
ATOM 1099 N N . GLU A 1 138 ? 8.709 -10.028 -2.528 1.00 95.44 138 GLU A N 1
ATOM 1100 C CA . GLU A 1 138 ? 9.404 -9.610 -3.751 1.00 95.44 138 GLU A CA 1
ATOM 1101 C C . GLU A 1 138 ? 9.790 -8.129 -3.705 1.00 95.44 138 GLU A C 1
ATOM 1103 O O . GLU A 1 138 ? 10.885 -7.765 -4.129 1.00 95.44 138 GLU A O 1
ATOM 1108 N N . LYS A 1 139 ? 8.944 -7.273 -3.123 1.00 92.00 139 LYS A N 1
ATOM 1109 C CA . LYS A 1 139 ? 9.236 -5.843 -2.950 1.00 92.00 139 LYS A CA 1
ATOM 1110 C C . LYS A 1 139 ? 10.336 -5.594 -1.920 1.00 92.00 139 LYS A C 1
ATOM 1112 O O . LYS A 1 139 ? 11.104 -4.647 -2.060 1.00 92.00 139 LYS A O 1
ATOM 1117 N N . ALA A 1 140 ? 10.432 -6.435 -0.890 1.00 91.50 140 ALA A N 1
ATOM 1118 C CA . ALA A 1 140 ? 11.540 -6.396 0.061 1.00 91.50 140 ALA A CA 1
ATOM 1119 C C . ALA A 1 140 ? 12.848 -6.919 -0.557 1.00 91.50 140 ALA A C 1
ATOM 1121 O O . ALA A 1 140 ? 13.911 -6.357 -0.297 1.00 91.50 140 ALA A O 1
ATOM 1122 N N . ALA A 1 141 ? 12.776 -7.968 -1.382 1.00 93.56 141 ALA A N 1
ATOM 1123 C CA . ALA A 1 141 ? 13.929 -8.544 -2.071 1.00 93.56 141 ALA A CA 1
ATOM 1124 C C . ALA A 1 141 ? 14.465 -7.633 -3.185 1.00 93.56 141 ALA A C 1
ATOM 1126 O O . ALA A 1 141 ? 15.674 -7.569 -3.412 1.00 93.56 141 ALA A O 1
ATOM 1127 N N . VAL A 1 142 ? 13.570 -6.917 -3.867 1.00 91.38 142 VAL A N 1
ATOM 1128 C CA . VAL A 1 142 ? 13.895 -5.963 -4.926 1.00 91.38 142 VAL A CA 1
ATOM 1129 C C . VAL A 1 142 ? 13.188 -4.639 -4.619 1.00 91.38 142 VAL A C 1
ATOM 1131 O O . VAL A 1 142 ? 12.075 -4.411 -5.095 1.00 91.38 142 VAL A O 1
ATOM 1134 N N . PRO A 1 143 ? 13.805 -3.748 -3.825 1.00 90.25 143 PRO A N 1
ATOM 1135 C CA . PRO A 1 143 ? 13.216 -2.451 -3.506 1.00 90.25 143 PRO A CA 1
ATOM 1136 C C . PRO A 1 143 ? 13.061 -1.558 -4.749 1.00 90.25 143 PRO A C 1
ATOM 1138 O O . PRO A 1 143 ? 13.934 -1.583 -5.622 1.00 90.25 143 PRO A O 1
ATOM 1141 N N . PRO A 1 144 ? 11.989 -0.747 -4.842 1.00 91.06 144 PRO A N 1
ATOM 1142 C CA . PRO A 1 144 ? 11.803 0.186 -5.948 1.00 91.06 144 PRO A CA 1
ATOM 1143 C C . PRO A 1 144 ? 12.847 1.304 -5.940 1.00 91.06 144 PRO A C 1
ATOM 1145 O O . PRO A 1 144 ? 13.310 1.740 -4.886 1.00 91.06 144 PRO A O 1
ATOM 1148 N N . VAL A 1 145 ? 13.162 1.821 -7.130 1.00 89.69 145 VAL A N 1
ATOM 1149 C CA . VAL A 1 145 ? 14.063 2.975 -7.313 1.00 89.69 145 VAL A CA 1
ATOM 1150 C C . VAL A 1 145 ? 13.432 4.241 -6.738 1.00 89.69 145 VAL A C 1
ATOM 1152 O O . VAL A 1 145 ? 14.112 5.062 -6.124 1.00 89.69 145 VAL A O 1
ATOM 1155 N N . ILE A 1 146 ? 12.122 4.388 -6.934 1.00 86.31 146 ILE A N 1
ATOM 1156 C CA . ILE A 1 146 ? 11.308 5.459 -6.367 1.00 86.31 146 ILE A CA 1
ATOM 1157 C C . ILE A 1 146 ? 10.404 4.833 -5.298 1.00 86.31 146 ILE A C 1
ATOM 1159 O O . ILE A 1 146 ? 9.481 4.089 -5.647 1.00 86.31 146 ILE A O 1
ATOM 1163 N N . PRO A 1 147 ? 10.648 5.101 -4.002 1.00 80.31 147 PRO A N 1
ATOM 1164 C CA . PRO A 1 147 ? 9.852 4.532 -2.924 1.00 80.31 147 PRO A CA 1
ATOM 1165 C C . PRO A 1 147 ? 8.374 4.914 -3.041 1.00 80.31 147 PRO A C 1
ATOM 1167 O O . PRO A 1 147 ? 8.032 6.080 -3.224 1.00 80.31 147 PRO A O 1
ATOM 1170 N N . SER A 1 148 ? 7.493 3.924 -2.893 1.00 69.12 148 SER A N 1
ATOM 1171 C CA . SER A 1 148 ? 6.042 4.139 -2.791 1.00 69.12 148 SER A CA 1
ATOM 1172 C C . SER A 1 148 ? 5.595 4.501 -1.370 1.00 69.12 148 SER A C 1
ATOM 1174 O O . SER A 1 148 ? 4.470 4.945 -1.167 1.00 69.12 148 SER A O 1
ATOM 1176 N N . ASP A 1 149 ? 6.454 4.254 -0.380 1.00 67.81 149 ASP A N 1
ATOM 1177 C CA . ASP A 1 149 ? 6.211 4.552 1.027 1.00 67.81 149 ASP A CA 1
ATOM 1178 C C . ASP A 1 149 ? 6.590 6.007 1.313 1.00 67.81 149 ASP A C 1
ATOM 1180 O O . ASP A 1 149 ? 7.757 6.386 1.202 1.00 67.81 149 ASP A O 1
ATOM 1184 N N . ALA A 1 150 ? 5.604 6.815 1.710 1.00 60.28 150 ALA A N 1
ATOM 1185 C CA . ALA A 1 150 ? 5.793 8.229 2.021 1.00 60.28 150 ALA A CA 1
ATOM 1186 C C . ALA A 1 150 ? 6.831 8.473 3.131 1.00 60.28 150 ALA A C 1
ATOM 1188 O O . ALA A 1 150 ? 7.452 9.532 3.151 1.00 60.28 150 ALA A O 1
ATOM 1189 N N . SER A 1 151 ? 7.061 7.503 4.025 1.00 60.50 151 SER A N 1
ATOM 1190 C CA . SER A 1 151 ? 8.097 7.596 5.064 1.00 60.50 151 SER A CA 1
ATOM 1191 C C . SER A 1 151 ? 9.521 7.378 4.535 1.00 60.50 151 SER A C 1
ATOM 1193 O O . SER A 1 151 ? 10.488 7.752 5.195 1.00 60.50 151 SER A O 1
ATOM 1195 N N . GLN A 1 152 ? 9.654 6.805 3.337 1.00 61.34 152 GLN A N 1
ATOM 1196 C CA . GLN A 1 152 ? 10.930 6.509 2.679 1.00 61.34 152 GLN A CA 1
ATOM 1197 C C . GLN A 1 152 ? 11.209 7.435 1.493 1.00 61.34 152 GLN A C 1
ATOM 1199 O O . GLN A 1 152 ? 12.269 7.351 0.874 1.00 61.34 152 GLN A O 1
ATOM 1204 N N . VAL A 1 153 ? 10.270 8.327 1.173 1.00 63.25 153 VAL A N 1
ATOM 1205 C CA . VAL A 1 153 ? 10.447 9.359 0.158 1.00 63.25 153 VAL A CA 1
ATOM 1206 C C . VAL A 1 153 ? 11.558 10.328 0.605 1.00 63.25 153 VAL A C 1
ATOM 1208 O O . VAL A 1 153 ? 11.419 10.993 1.634 1.00 63.25 153 VAL A O 1
ATOM 1211 N N . PRO A 1 154 ? 12.670 10.452 -0.146 1.00 63.94 154 PRO A N 1
ATOM 1212 C CA . PRO A 1 154 ? 13.751 11.363 0.201 1.00 63.94 154 PRO A CA 1
ATOM 1213 C C . PRO A 1 154 ? 13.311 12.824 0.152 1.00 63.94 154 PRO A C 1
ATOM 1215 O O . PRO A 1 154 ? 12.517 13.232 -0.697 1.00 63.94 154 PRO A O 1
ATOM 1218 N N . LYS A 1 155 ? 13.952 13.649 0.989 1.00 66.69 155 LYS A N 1
ATOM 1219 C CA . LYS A 1 155 ? 13.702 15.099 1.082 1.00 66.69 155 LYS A CA 1
ATOM 1220 C C . LYS A 1 155 ? 13.825 15.836 -0.253 1.00 66.69 155 LYS A C 1
ATOM 1222 O O . LYS A 1 155 ? 13.180 16.862 -0.441 1.00 66.69 155 LYS A O 1
ATOM 1227 N N . ASN A 1 156 ? 14.635 15.318 -1.180 1.00 69.25 156 ASN A N 1
ATOM 1228 C CA . ASN A 1 156 ? 14.784 15.860 -2.525 1.00 69.25 156 ASN A CA 1
ATOM 1229 C C . ASN A 1 156 ? 14.142 14.937 -3.572 1.00 69.25 156 ASN A C 1
ATOM 1231 O O . ASN A 1 156 ? 14.836 14.251 -4.322 1.00 69.25 156 ASN A O 1
ATOM 1235 N N . MET A 1 157 ? 12.810 14.962 -3.656 1.00 69.38 157 MET A N 1
ATOM 1236 C CA . MET A 1 157 ? 12.056 14.223 -4.678 1.00 69.38 157 MET A CA 1
ATOM 1237 C C . MET A 1 157 ? 12.535 14.512 -6.104 1.00 69.38 157 MET A C 1
ATOM 1239 O O . MET A 1 157 ? 12.582 13.613 -6.938 1.00 69.38 157 MET A O 1
ATOM 1243 N N . LYS A 1 158 ? 12.970 15.746 -6.389 1.00 73.75 158 LYS A N 1
ATOM 1244 C CA . LYS A 1 158 ? 13.472 16.123 -7.717 1.00 73.75 158 LYS A CA 1
ATOM 1245 C C . LYS A 1 158 ? 14.732 15.342 -8.109 1.00 73.75 158 LYS A C 1
ATOM 1247 O O . LYS A 1 158 ? 14.908 15.047 -9.285 1.00 73.75 158 LYS A O 1
ATOM 1252 N N . ALA A 1 159 ? 15.572 14.965 -7.143 1.00 80.31 159 ALA A N 1
ATOM 1253 C CA . ALA A 1 159 ? 16.743 14.123 -7.395 1.00 80.31 159 ALA A CA 1
ATOM 1254 C C . ALA A 1 159 ? 16.378 12.664 -7.719 1.00 80.31 159 ALA A C 1
ATOM 1256 O O . ALA A 1 159 ? 17.160 11.975 -8.370 1.00 80.31 159 ALA A O 1
ATOM 1257 N N . LEU A 1 160 ? 15.194 12.195 -7.307 1.00 80.56 160 LEU A N 1
ATOM 1258 C CA . LEU A 1 160 ? 14.680 10.886 -7.712 1.00 80.56 160 LEU A CA 1
ATOM 1259 C C . LEU A 1 160 ? 13.986 10.917 -9.076 1.00 80.56 160 LEU A C 1
ATOM 1261 O O . LEU A 1 160 ? 14.050 9.930 -9.798 1.00 80.56 160 LEU A O 1
ATOM 1265 N N . MET A 1 161 ? 13.375 12.037 -9.459 1.00 83.12 161 MET A N 1
ATOM 1266 C CA . MET A 1 161 ? 12.602 12.177 -10.703 1.00 83.12 161 MET A CA 1
ATOM 1267 C C . MET A 1 161 ? 13.480 12.495 -11.930 1.00 83.12 161 MET A C 1
ATOM 1269 O O . MET A 1 161 ? 13.121 13.320 -12.772 1.00 83.12 161 MET A O 1
ATOM 1273 N N . THR A 1 162 ? 14.653 11.866 -12.040 1.00 87.50 162 THR A N 1
ATOM 1274 C CA . THR A 1 162 ? 15.517 11.983 -13.225 1.00 87.50 162 THR A CA 1
ATOM 1275 C C . THR A 1 162 ? 15.065 11.019 -14.317 1.00 87.50 162 THR A C 1
ATOM 1277 O O . THR A 1 162 ? 14.490 9.971 -14.037 1.00 87.50 162 THR A O 1
ATOM 1280 N N . SER A 1 163 ? 15.368 11.334 -15.580 1.00 87.81 163 SER A N 1
ATOM 1281 C CA . SER A 1 163 ? 15.080 10.429 -16.703 1.00 87.81 163 SER A CA 1
ATOM 1282 C C . SER A 1 163 ? 15.653 9.021 -16.496 1.00 87.81 163 SER A C 1
ATOM 1284 O O . SER A 1 163 ? 14.971 8.042 -16.773 1.00 87.81 163 SER A O 1
ATOM 1286 N N . GLU A 1 164 ? 16.877 8.921 -15.968 1.00 90.19 164 GLU A N 1
ATOM 1287 C CA . GLU A 1 164 ? 17.530 7.639 -15.689 1.00 90.19 164 GLU A CA 1
ATOM 1288 C C . GLU A 1 164 ? 16.807 6.848 -14.590 1.00 90.19 164 GLU A C 1
ATOM 1290 O O . GLU A 1 164 ? 16.561 5.655 -14.748 1.00 90.19 164 GLU A O 1
ATOM 1295 N N . ASN A 1 165 ? 16.431 7.497 -13.485 1.00 91.12 165 ASN A N 1
ATOM 1296 C CA . ASN A 1 165 ? 15.722 6.823 -12.398 1.00 91.12 165 ASN A CA 1
ATOM 1297 C C . ASN A 1 165 ? 14.303 6.421 -12.801 1.00 91.12 165 ASN A C 1
ATOM 1299 O O . ASN A 1 165 ? 13.841 5.365 -12.383 1.00 91.12 165 ASN A O 1
ATOM 1303 N N . LEU A 1 166 ? 13.628 7.215 -13.637 1.00 91.50 166 LEU A N 1
ATOM 1304 C CA . LEU A 1 166 ? 12.328 6.853 -14.202 1.00 91.50 166 LEU A CA 1
ATOM 1305 C C . LEU A 1 166 ? 12.441 5.623 -15.116 1.00 91.50 166 LEU A C 1
ATOM 1307 O O . LEU A 1 166 ? 11.591 4.738 -15.045 1.00 91.50 166 LEU A O 1
ATOM 1311 N N . ASP A 1 167 ? 13.510 5.515 -15.911 1.00 91.06 167 ASP A N 1
ATOM 1312 C CA . ASP A 1 167 ? 13.776 4.320 -16.724 1.00 91.06 167 ASP A CA 1
ATOM 1313 C C . ASP A 1 167 ? 14.055 3.089 -15.864 1.00 91.06 167 ASP A C 1
ATOM 1315 O O . ASP A 1 167 ? 13.445 2.038 -16.073 1.00 91.06 167 ASP A O 1
ATOM 1319 N N . LYS A 1 168 ? 14.914 3.226 -14.847 1.00 93.69 168 LYS A N 1
ATOM 1320 C CA . LYS A 1 168 ? 15.177 2.146 -13.888 1.00 93.69 168 LYS A CA 1
ATOM 1321 C C . LYS A 1 168 ? 13.919 1.762 -13.106 1.00 93.69 168 LYS A C 1
ATOM 1323 O O . LYS A 1 168 ? 13.722 0.585 -12.836 1.00 93.69 168 LYS A O 1
ATOM 1328 N N . GLN A 1 169 ? 13.046 2.716 -12.781 1.00 93.75 169 GLN A N 1
ATOM 1329 C CA . GLN A 1 169 ? 11.768 2.443 -12.123 1.00 93.75 169 GLN A CA 1
ATOM 1330 C C . GLN A 1 169 ? 10.828 1.642 -13.032 1.00 93.75 169 GLN A C 1
ATOM 1332 O O . GLN A 1 169 ? 10.177 0.715 -12.559 1.00 93.75 169 GLN A O 1
ATOM 1337 N N . MET A 1 170 ? 10.767 1.953 -14.331 1.00 93.88 170 MET A N 1
ATOM 1338 C CA . MET A 1 170 ? 9.976 1.168 -15.287 1.00 93.88 170 MET A CA 1
ATOM 1339 C C . MET A 1 170 ? 10.525 -0.255 -15.460 1.00 93.88 170 MET A C 1
ATOM 1341 O O . MET A 1 170 ? 9.740 -1.198 -15.518 1.00 93.88 170 MET A O 1
ATOM 1345 N N . GLN A 1 171 ? 11.852 -0.422 -15.503 1.00 94.06 171 GLN A N 1
ATOM 1346 C CA . GLN A 1 171 ? 12.492 -1.745 -15.528 1.00 94.06 171 GLN A CA 1
ATOM 1347 C C . GLN A 1 171 ? 12.218 -2.526 -14.240 1.00 94.06 171 GLN A C 1
ATOM 1349 O O . GLN A 1 171 ? 11.845 -3.695 -14.290 1.00 94.06 171 GLN A O 1
ATOM 1354 N N . TRP A 1 172 ? 12.327 -1.857 -13.089 1.00 94.94 172 TRP A N 1
ATOM 1355 C CA . TRP A 1 172 ? 11.985 -2.433 -11.794 1.00 94.94 172 TRP A CA 1
ATOM 1356 C C . TRP A 1 172 ? 10.532 -2.916 -11.759 1.00 94.94 172 TRP A C 1
ATOM 1358 O O . TRP A 1 172 ? 10.282 -4.022 -11.291 1.00 94.94 172 TRP A O 1
ATOM 1368 N N . MET A 1 173 ? 9.585 -2.130 -12.288 1.00 93.00 173 MET A N 1
ATOM 1369 C CA . MET A 1 173 ? 8.177 -2.531 -12.371 1.00 93.00 173 MET A CA 1
ATOM 1370 C C . MET A 1 173 ? 8.008 -3.827 -13.166 1.00 93.00 173 MET A C 1
ATOM 1372 O O . MET A 1 173 ? 7.250 -4.689 -12.736 1.00 93.00 173 MET A O 1
ATOM 1376 N N . ASP A 1 174 ? 8.715 -3.988 -14.287 1.00 94.00 174 ASP A N 1
ATOM 1377 C CA . ASP A 1 174 ? 8.664 -5.213 -15.093 1.00 94.00 174 ASP A CA 1
ATOM 1378 C C . ASP A 1 174 ? 9.242 -6.421 -14.364 1.00 94.00 174 ASP A C 1
ATOM 1380 O O . ASP A 1 174 ? 8.613 -7.480 -14.319 1.00 94.00 174 ASP A O 1
ATOM 1384 N N . ASP A 1 175 ? 10.412 -6.259 -13.752 1.00 95.31 175 ASP A N 1
ATOM 1385 C CA . ASP A 1 175 ? 11.061 -7.339 -13.016 1.00 95.31 175 ASP A CA 1
ATOM 1386 C C . ASP A 1 175 ? 10.252 -7.756 -11.782 1.00 95.31 175 ASP A C 1
ATOM 1388 O O . ASP A 1 175 ? 10.084 -8.954 -11.540 1.00 95.31 175 ASP A O 1
ATOM 1392 N N . TYR A 1 176 ? 9.725 -6.787 -11.027 1.00 94.81 176 TYR A N 1
ATOM 1393 C CA . TYR A 1 176 ? 8.837 -7.025 -9.891 1.00 94.81 176 TYR A CA 1
ATOM 1394 C C . TYR A 1 176 ? 7.566 -7.751 -10.336 1.00 94.81 176 TYR A C 1
ATOM 1396 O O . TYR A 1 176 ? 7.217 -8.790 -9.775 1.00 94.81 176 TYR A O 1
ATOM 1404 N N . ASN A 1 177 ? 6.915 -7.256 -11.390 1.00 94.62 177 ASN A N 1
ATOM 1405 C CA . ASN A 1 177 ? 5.692 -7.844 -11.916 1.00 94.62 177 ASN A CA 1
ATOM 1406 C C . ASN A 1 177 ? 5.892 -9.297 -12.362 1.00 94.62 177 ASN A C 1
ATOM 1408 O O . ASN A 1 177 ? 5.106 -10.159 -11.967 1.00 94.62 177 ASN A O 1
ATOM 1412 N N . ARG A 1 178 ? 6.972 -9.579 -13.103 1.00 95.94 178 ARG A N 1
ATOM 1413 C CA . ARG A 1 178 ? 7.325 -10.940 -13.529 1.00 95.94 178 ARG A CA 1
ATOM 1414 C C . ARG A 1 178 ? 7.547 -11.865 -12.332 1.00 95.94 178 ARG A C 1
ATOM 1416 O O . ARG A 1 178 ? 6.994 -12.956 -12.298 1.00 95.94 178 ARG A O 1
ATOM 1423 N N . ARG A 1 179 ? 8.312 -11.424 -11.328 1.00 97.06 179 ARG A N 1
ATOM 1424 C CA . ARG A 1 179 ? 8.601 -12.223 -10.122 1.00 97.06 179 ARG A CA 1
ATOM 1425 C C . ARG A 1 179 ? 7.342 -12.575 -9.335 1.00 97.06 179 ARG A C 1
ATOM 1427 O O . ARG A 1 179 ? 7.177 -13.722 -8.921 1.00 97.06 179 ARG A O 1
ATOM 1434 N N . VAL A 1 180 ? 6.455 -11.598 -9.144 1.00 96.69 180 VAL A N 1
ATOM 1435 C CA . VAL A 1 180 ? 5.171 -11.822 -8.469 1.00 96.69 180 VAL A CA 1
ATOM 1436 C C . VAL A 1 180 ? 4.311 -12.789 -9.281 1.00 96.69 180 VAL A C 1
ATOM 1438 O O . VAL A 1 180 ? 3.756 -13.722 -8.706 1.00 96.69 180 VAL A O 1
ATOM 1441 N N . PHE A 1 181 ? 4.244 -12.619 -10.604 1.00 96.69 181 PHE A N 1
ATOM 1442 C CA . PHE A 1 181 ? 3.489 -13.498 -11.497 1.00 96.69 181 PHE A CA 1
ATOM 1443 C C . PHE A 1 181 ? 3.986 -14.952 -11.457 1.00 96.69 181 PHE A C 1
ATOM 1445 O O . PHE A 1 181 ? 3.188 -15.872 -11.265 1.00 96.69 181 PHE A O 1
ATOM 1452 N N . ASP A 1 182 ? 5.302 -15.163 -11.548 1.00 96.88 182 ASP A N 1
ATOM 1453 C CA . ASP A 1 182 ? 5.918 -16.495 -11.506 1.00 96.88 182 ASP A CA 1
ATOM 1454 C C . ASP A 1 182 ? 5.568 -17.238 -10.205 1.00 96.88 182 ASP A C 1
ATOM 1456 O O . ASP A 1 182 ? 5.240 -18.428 -10.215 1.00 96.88 182 ASP A O 1
ATOM 1460 N N . ARG A 1 183 ? 5.584 -16.530 -9.068 1.00 97.75 183 ARG A N 1
ATOM 1461 C CA . ARG A 1 183 ? 5.206 -17.096 -7.764 1.00 97.75 183 ARG A CA 1
ATOM 1462 C C . ARG A 1 183 ? 3.695 -17.257 -7.605 1.00 97.75 183 ARG A C 1
ATOM 1464 O O . ARG A 1 183 ? 3.258 -18.225 -6.983 1.00 97.75 183 ARG A O 1
ATOM 1471 N N . ALA A 1 184 ? 2.894 -16.369 -8.193 1.00 97.12 184 ALA A N 1
ATOM 1472 C CA . ALA A 1 184 ? 1.438 -16.477 -8.201 1.00 97.12 184 ALA A CA 1
ATOM 1473 C C . ALA A 1 184 ? 0.955 -17.756 -8.907 1.00 97.12 184 ALA A C 1
ATOM 1475 O O . ALA A 1 184 ? -0.060 -18.329 -8.510 1.00 97.12 184 ALA A O 1
ATOM 1476 N N . GLY A 1 185 ? 1.714 -18.272 -9.882 1.00 96.44 185 GLY A N 1
ATOM 1477 C CA . GLY A 1 185 ? 1.425 -19.550 -10.542 1.00 96.44 185 GLY A CA 1
ATOM 1478 C C . GLY A 1 185 ? 1.416 -20.777 -9.616 1.00 96.44 185 GLY A C 1
ATOM 1479 O O . GLY A 1 185 ? 0.904 -21.822 -10.003 1.00 96.44 185 GLY A O 1
ATOM 1480 N N . GLN A 1 186 ? 1.937 -20.666 -8.388 1.00 95.88 186 GLN A N 1
ATOM 1481 C CA . GLN A 1 186 ? 1.882 -21.738 -7.383 1.00 95.88 186 GLN A CA 1
ATOM 1482 C C . GLN A 1 186 ? 0.561 -21.765 -6.597 1.00 95.88 186 GLN A C 1
ATOM 1484 O O . GLN A 1 186 ? 0.277 -22.753 -5.920 1.00 95.88 186 GLN A O 1
ATOM 1489 N N . ILE A 1 187 ? -0.223 -20.683 -6.652 1.00 96.69 187 ILE A N 1
ATOM 1490 C CA . ILE A 1 187 ? -1.420 -20.485 -5.818 1.00 96.69 187 ILE A CA 1
ATOM 1491 C C . ILE A 1 187 ? -2.689 -20.179 -6.625 1.00 96.69 187 ILE A C 1
ATOM 1493 O O . ILE A 1 187 ? -3.793 -20.379 -6.118 1.00 96.69 187 ILE A O 1
ATOM 1497 N N . LEU A 1 188 ? -2.557 -19.694 -7.862 1.00 97.19 188 LEU A N 1
ATOM 1498 C CA . LEU A 1 188 ? -3.674 -19.395 -8.759 1.00 97.19 188 LEU A CA 1
ATOM 1499 C C . LEU A 1 188 ? -3.963 -20.562 -9.705 1.00 97.19 188 LEU A C 1
ATOM 1501 O O . LEU A 1 188 ? -3.048 -21.263 -10.138 1.00 97.19 188 LEU A O 1
ATOM 1505 N N . SER A 1 189 ? -5.237 -20.747 -10.071 1.00 97.62 189 SER A N 1
ATOM 1506 C CA . SER A 1 189 ? -5.589 -21.661 -11.164 1.00 97.62 189 SER A CA 1
ATOM 1507 C C . SER A 1 189 ? -5.045 -21.140 -12.505 1.00 97.62 189 SER A C 1
ATOM 1509 O O . SER A 1 189 ? -4.802 -19.937 -12.638 1.00 97.62 189 SER A O 1
ATOM 1511 N N . PRO A 1 190 ? -4.897 -21.994 -13.534 1.00 97.12 190 PRO A N 1
ATOM 1512 C CA . PRO A 1 190 ? -4.477 -21.550 -14.865 1.00 97.12 190 PRO A CA 1
ATOM 1513 C C . PRO A 1 190 ? -5.356 -20.426 -15.444 1.00 97.12 190 PRO A C 1
ATOM 1515 O O . PRO A 1 190 ? -4.846 -19.484 -16.052 1.00 97.12 190 PRO A O 1
ATOM 1518 N N . GLU A 1 191 ? -6.670 -20.484 -15.222 1.00 97.25 191 GLU A N 1
ATOM 1519 C CA . GLU A 1 191 ? -7.630 -19.470 -15.670 1.00 97.25 191 GLU A CA 1
ATOM 1520 C C . GLU A 1 191 ? -7.466 -18.152 -14.903 1.00 97.25 191 GLU A C 1
ATOM 1522 O O . GLU A 1 191 ? -7.446 -17.082 -15.517 1.00 97.25 191 GLU A O 1
ATOM 1527 N N . GLN A 1 192 ? -7.299 -18.224 -13.578 1.00 97.56 192 GLN A N 1
ATOM 1528 C CA . GLN A 1 192 ? -7.025 -17.054 -12.739 1.00 97.56 192 GLN A CA 1
ATOM 1529 C C . GLN A 1 192 ? -5.692 -16.404 -13.116 1.00 97.56 192 GLN A C 1
ATOM 1531 O O . GLN A 1 192 ? -5.615 -15.183 -13.233 1.00 97.56 192 GLN A O 1
ATOM 1536 N N . LEU A 1 193 ? -4.656 -17.210 -13.353 1.00 97.44 193 LEU A N 1
ATOM 1537 C CA . LEU A 1 193 ? -3.328 -16.736 -13.726 1.00 97.44 193 LEU A CA 1
ATOM 1538 C C . LEU A 1 193 ? -3.349 -16.033 -15.088 1.00 97.44 193 LEU A C 1
ATOM 1540 O O . LEU A 1 193 ? -2.759 -14.965 -15.235 1.00 97.44 193 LEU A O 1
ATOM 1544 N N . LYS A 1 194 ? -4.088 -16.570 -16.067 1.00 97.00 194 LYS A N 1
ATOM 1545 C CA . LYS A 1 194 ? -4.286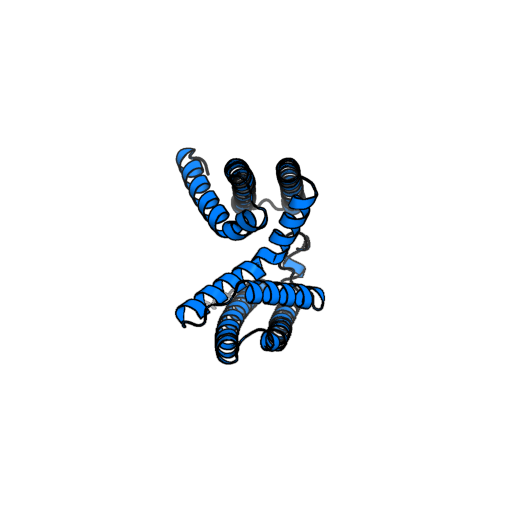 -15.905 -17.362 1.00 97.00 194 LYS A CA 1
ATOM 1546 C C . LYS A 1 194 ? -4.920 -14.520 -17.193 1.00 97.00 194 LYS A C 1
ATOM 1548 O O . LYS A 1 194 ? -4.421 -13.546 -17.749 1.00 97.00 194 LYS A O 1
ATOM 1553 N N . GLN A 1 195 ? -6.000 -14.426 -16.417 1.00 97.38 195 GLN A N 1
ATOM 1554 C CA . GLN A 1 195 ? -6.667 -13.148 -16.157 1.00 97.38 195 GLN A CA 1
ATOM 1555 C C . GLN A 1 195 ? -5.796 -12.183 -15.347 1.00 97.38 195 GLN A C 1
ATOM 1557 O O . GLN A 1 195 ? -5.834 -10.976 -15.579 1.00 97.38 195 GLN A O 1
ATOM 1562 N N . TYR A 1 196 ? -4.972 -12.703 -14.436 1.00 96.75 196 TYR A N 1
ATOM 1563 C CA . TYR A 1 196 ? -4.013 -11.889 -13.702 1.00 96.75 196 TYR A CA 1
ATOM 1564 C C . TYR A 1 196 ? -2.956 -11.277 -14.633 1.00 96.75 196 TYR A C 1
ATOM 1566 O O . TYR A 1 196 ? -2.682 -10.084 -14.513 1.00 96.75 196 TYR A O 1
ATOM 1574 N N . HIS A 1 197 ? -2.431 -12.038 -15.600 1.00 95.19 197 HIS A N 1
ATOM 1575 C CA . HIS A 1 197 ? -1.495 -11.514 -16.601 1.00 95.19 197 HIS A CA 1
ATOM 1576 C C . HIS A 1 197 ? -2.104 -10.345 -17.389 1.00 95.19 197 HIS A C 1
ATOM 1578 O O . HIS A 1 197 ? -1.505 -9.278 -17.485 1.00 95.19 197 HIS A O 1
ATOM 1584 N N . GLU A 1 198 ? -3.326 -10.520 -17.904 1.00 94.94 198 GLU A N 1
ATOM 1585 C CA . GLU A 1 198 ? -4.044 -9.480 -18.656 1.00 94.94 198 GLU A CA 1
ATOM 1586 C C . GLU A 1 198 ? -4.261 -8.214 -17.805 1.00 94.94 198 GLU A C 1
ATOM 1588 O O . GLU A 1 198 ? -4.001 -7.094 -18.257 1.00 94.94 198 GLU A O 1
ATOM 1593 N N . PHE A 1 199 ? -4.673 -8.386 -16.544 1.00 95.25 199 PHE A N 1
ATOM 1594 C CA . PHE A 1 199 ? -4.827 -7.285 -15.593 1.00 95.25 199 PHE A CA 1
ATOM 1595 C C . PHE A 1 199 ? -3.497 -6.559 -15.334 1.00 95.25 199 PHE A C 1
ATOM 1597 O O . PHE A 1 199 ? -3.440 -5.326 -15.341 1.00 95.25 199 PHE A O 1
ATOM 1604 N N . GLN A 1 200 ? -2.416 -7.309 -15.120 1.00 93.12 200 GLN A N 1
ATOM 1605 C CA . GLN A 1 200 ? -1.094 -6.767 -14.825 1.00 93.12 200 GLN A CA 1
ATOM 1606 C C . GLN A 1 200 ? -0.504 -6.004 -16.014 1.00 93.12 200 GLN A C 1
ATOM 1608 O O . GLN A 1 200 ? 0.043 -4.916 -15.816 1.00 93.12 200 GLN A O 1
ATOM 1613 N N . ASP A 1 201 ? -0.672 -6.512 -17.236 1.00 93.06 201 ASP A N 1
ATOM 1614 C CA . ASP A 1 201 ? -0.249 -5.839 -18.466 1.00 93.06 201 ASP A CA 1
ATOM 1615 C C . ASP A 1 201 ? -0.935 -4.480 -18.619 1.00 93.06 201 ASP A C 1
ATOM 1617 O O . ASP A 1 201 ? -0.275 -3.464 -18.863 1.00 93.06 201 ASP A O 1
ATOM 1621 N N . GLN A 1 202 ? -2.256 -4.436 -18.415 1.00 93.69 202 GLN A N 1
ATOM 1622 C CA . GLN A 1 202 ? -3.027 -3.198 -18.503 1.00 93.69 202 GLN A CA 1
ATOM 1623 C C . GLN A 1 202 ? -2.577 -2.175 -17.447 1.00 93.69 202 GLN A C 1
ATOM 1625 O O . GLN A 1 202 ? -2.356 -1.002 -17.768 1.00 93.69 202 GLN A O 1
ATOM 1630 N N . GLN A 1 203 ? -2.414 -2.609 -16.193 1.00 91.00 203 GLN A N 1
ATOM 1631 C CA . GLN A 1 203 ? -1.960 -1.737 -15.106 1.00 91.00 203 GLN A CA 1
ATOM 1632 C C . GLN A 1 203 ? -0.535 -1.226 -15.349 1.00 91.00 203 GLN A C 1
ATOM 1634 O O . GLN A 1 203 ? -0.278 -0.026 -15.226 1.00 91.00 203 GLN A O 1
ATOM 1639 N N . SER A 1 204 ? 0.379 -2.110 -15.754 1.00 92.31 204 SER A N 1
ATOM 1640 C CA . SER A 1 204 ? 1.772 -1.772 -16.058 1.00 92.31 204 SER A CA 1
ATOM 1641 C C . SER A 1 204 ? 1.863 -0.777 -17.215 1.00 92.31 204 SER A C 1
ATOM 1643 O O . SER A 1 204 ? 2.567 0.230 -17.115 1.00 92.31 204 SER A O 1
ATOM 1645 N N . ALA A 1 205 ? 1.092 -0.982 -18.287 1.00 93.69 205 ALA A N 1
ATOM 1646 C CA . ALA A 1 205 ? 1.042 -0.057 -19.414 1.00 93.69 205 ALA A CA 1
ATOM 1647 C C . ALA A 1 205 ? 0.603 1.352 -18.981 1.00 93.69 205 ALA A C 1
ATOM 1649 O O . ALA A 1 205 ? 1.246 2.337 -19.354 1.00 93.69 205 ALA A O 1
ATOM 1650 N N . MET A 1 206 ? -0.439 1.453 -18.149 1.00 92.38 206 MET A N 1
ATOM 1651 C CA . MET A 1 206 ? -0.936 2.731 -17.633 1.00 92.38 206 MET A CA 1
ATOM 1652 C C . MET A 1 206 ? 0.078 3.418 -16.707 1.00 92.38 206 MET A C 1
ATOM 1654 O O . MET A 1 206 ? 0.337 4.613 -16.857 1.00 92.38 206 MET A O 1
ATOM 1658 N N . GLN A 1 207 ? 0.695 2.675 -15.785 1.00 90.56 207 GLN A N 1
ATOM 1659 C CA . GLN A 1 207 ? 1.711 3.219 -14.878 1.00 90.56 207 GLN A CA 1
ATOM 1660 C C . GLN A 1 207 ? 2.940 3.719 -15.647 1.00 90.56 207 GLN A C 1
ATOM 1662 O O . GLN A 1 207 ? 3.386 4.849 -15.439 1.00 90.56 207 GLN A O 1
ATOM 1667 N N . LYS A 1 208 ? 3.445 2.928 -16.601 1.00 92.31 208 LYS A N 1
ATOM 1668 C CA . LYS A 1 208 ? 4.555 3.334 -17.473 1.00 92.31 208 LYS A CA 1
ATOM 1669 C C . LYS A 1 208 ? 4.200 4.538 -18.330 1.00 92.31 208 LYS A C 1
ATOM 1671 O O . LYS A 1 208 ? 5.053 5.395 -18.537 1.00 92.31 208 LYS A O 1
ATOM 1676 N N . PHE A 1 209 ? 2.969 4.625 -18.830 1.00 93.50 209 PHE A N 1
ATOM 1677 C CA . PHE A 1 209 ? 2.513 5.808 -19.555 1.00 93.50 209 PHE A CA 1
ATOM 1678 C C . PHE A 1 209 ? 2.575 7.056 -18.664 1.00 93.50 209 PHE A C 1
ATOM 1680 O O . PHE A 1 209 ? 3.160 8.058 -19.068 1.00 93.50 209 PHE A O 1
ATOM 1687 N N . GLY A 1 210 ? 2.084 6.972 -17.423 1.00 90.62 210 GLY A N 1
ATOM 1688 C CA . GLY A 1 210 ? 2.204 8.054 -16.442 1.00 90.62 210 GLY A CA 1
ATOM 1689 C C . GLY A 1 210 ? 3.657 8.456 -16.161 1.00 90.62 210 GLY A C 1
ATOM 1690 O O . GLY A 1 210 ? 3.975 9.645 -16.149 1.00 90.62 210 GLY A O 1
ATOM 1691 N N . LEU A 1 211 ? 4.563 7.483 -16.013 1.00 90.50 211 LEU A N 1
ATOM 1692 C CA . LEU A 1 211 ? 5.995 7.743 -15.812 1.00 90.50 211 LEU A CA 1
ATOM 1693 C C . LEU A 1 211 ? 6.662 8.382 -17.038 1.00 90.50 211 LEU A C 1
ATOM 1695 O O . LEU A 1 211 ? 7.493 9.274 -16.878 1.00 90.50 211 LEU A O 1
ATOM 1699 N N . LYS A 1 212 ? 6.283 7.980 -18.257 1.00 90.69 212 LYS A N 1
ATOM 1700 C CA . LYS A 1 212 ? 6.760 8.604 -19.503 1.00 90.69 212 LYS A CA 1
ATOM 1701 C C . LYS A 1 212 ? 6.288 10.051 -19.622 1.00 90.69 212 LYS A C 1
ATOM 1703 O O . LYS A 1 212 ? 7.103 10.927 -19.887 1.00 90.69 212 LYS A O 1
ATOM 1708 N N . MET A 1 213 ? 5.014 10.315 -19.333 1.00 89.69 213 MET A N 1
ATOM 1709 C CA . MET A 1 213 ? 4.478 11.679 -19.294 1.00 89.69 213 MET A CA 1
ATOM 1710 C C . MET A 1 213 ? 5.202 12.533 -18.244 1.00 89.69 213 MET A C 1
ATOM 1712 O O . MET A 1 213 ? 5.604 13.660 -18.527 1.00 89.69 213 MET A O 1
ATOM 1716 N N . ALA A 1 214 ? 5.444 11.985 -17.047 1.00 86.12 214 ALA A N 1
ATOM 1717 C CA . ALA A 1 214 ? 6.227 12.667 -16.019 1.00 86.12 214 ALA A CA 1
ATOM 1718 C C . ALA A 1 214 ? 7.655 12.961 -16.507 1.00 86.12 214 ALA A C 1
ATOM 1720 O O . ALA A 1 214 ? 8.139 14.081 -16.346 1.00 86.12 214 ALA A O 1
ATOM 1721 N N . ARG A 1 215 ? 8.314 11.995 -17.160 1.00 85.62 215 ARG A N 1
ATOM 1722 C CA . ARG A 1 215 ? 9.645 12.181 -17.750 1.00 85.62 215 ARG A CA 1
ATOM 1723 C C . ARG A 1 215 ? 9.670 13.344 -18.736 1.00 85.62 215 ARG A C 1
ATOM 1725 O O . ARG A 1 215 ? 10.594 14.150 -18.681 1.00 85.62 215 ARG A O 1
ATOM 1732 N N . GLU A 1 216 ? 8.679 13.440 -19.615 1.00 85.25 216 GLU A N 1
ATOM 1733 C CA . GLU A 1 216 ? 8.581 14.529 -20.588 1.00 85.25 216 GLU A CA 1
ATOM 1734 C C . GLU A 1 216 ? 8.362 15.880 -19.902 1.00 85.25 216 GLU A C 1
ATOM 1736 O O . GLU A 1 216 ? 9.073 16.833 -20.208 1.00 85.25 216 GLU A O 1
ATOM 1741 N N . MET A 1 217 ? 7.467 15.964 -18.914 1.00 80.56 217 MET A N 1
ATOM 1742 C CA . MET A 1 217 ? 7.216 17.207 -18.172 1.00 80.56 217 MET A CA 1
ATOM 1743 C C . MET A 1 217 ? 8.442 17.682 -17.373 1.00 80.56 217 MET A C 1
ATOM 1745 O O . MET A 1 217 ? 8.780 18.867 -17.404 1.00 80.56 217 MET A O 1
ATOM 1749 N N . PHE A 1 218 ? 9.141 16.773 -16.684 1.00 74.06 218 PHE A N 1
ATOM 1750 C CA . PHE A 1 218 ? 10.344 17.105 -15.908 1.00 74.06 218 PHE A CA 1
ATOM 1751 C C . PHE A 1 218 ? 11.595 17.290 -16.785 1.00 74.06 218 PHE A C 1
ATOM 1753 O O . PHE A 1 218 ? 12.484 18.059 -16.421 1.00 74.06 218 PHE A O 1
ATOM 1760 N N . GLY A 1 219 ? 11.665 16.628 -17.943 1.00 62.97 219 GLY A N 1
ATOM 1761 C CA . GLY A 1 219 ? 12.748 16.769 -18.920 1.00 62.97 219 GLY A CA 1
ATOM 1762 C C . GLY A 1 219 ? 12.630 18.030 -19.782 1.00 62.97 219 GLY A C 1
ATOM 1763 O O . GLY A 1 219 ? 13.635 18.692 -20.046 1.00 62.97 219 GLY A O 1
ATOM 1764 N N . ALA A 1 220 ? 11.411 18.420 -20.167 1.00 56.53 220 ALA A N 1
ATOM 1765 C CA . ALA A 1 220 ? 11.150 19.635 -20.942 1.00 56.53 220 ALA A CA 1
ATOM 1766 C C . ALA A 1 220 ? 11.409 20.918 -20.132 1.00 56.53 220 ALA A C 1
ATOM 1768 O O . ALA A 1 220 ? 11.823 21.924 -20.701 1.00 56.53 220 ALA A O 1
ATOM 1769 N N . GLY A 1 221 ? 11.272 20.869 -18.801 1.00 48.91 221 GLY A N 1
ATOM 1770 C CA . GLY A 1 221 ? 11.618 21.978 -17.902 1.00 48.91 221 GLY A CA 1
ATOM 1771 C C . GLY A 1 221 ? 13.115 22.318 -17.829 1.00 48.91 221 GLY A C 1
ATOM 1772 O O . GLY A 1 221 ? 13.472 23.320 -17.217 1.00 48.91 221 GLY A O 1
ATOM 1773 N N . ASN A 1 222 ? 13.987 21.513 -18.451 1.00 44.44 222 ASN A N 1
ATOM 1774 C CA . ASN A 1 222 ? 15.423 21.787 -18.570 1.00 44.44 222 ASN A CA 1
ATOM 1775 C C . ASN A 1 222 ? 15.851 22.161 -20.001 1.00 44.44 222 ASN A C 1
ATOM 1777 O O . ASN A 1 222 ? 17.035 22.370 -20.261 1.00 44.44 222 ASN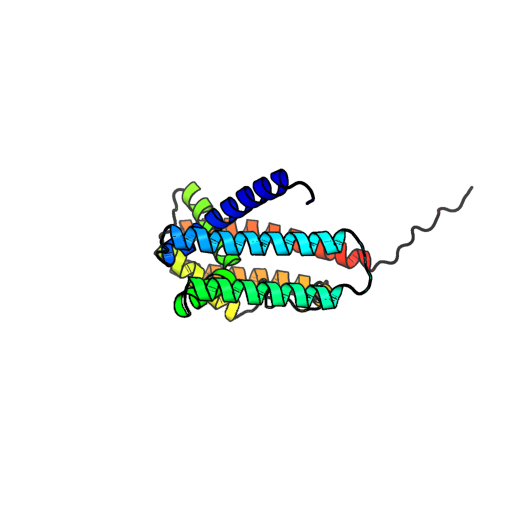 A O 1
ATOM 1781 N N . SER A 1 223 ? 14.899 22.257 -20.934 1.00 40.72 223 SER A N 1
ATOM 1782 C CA . SER A 1 223 ? 15.145 22.813 -22.262 1.00 40.72 223 SER A CA 1
ATOM 1783 C C . SER A 1 223 ? 14.837 24.303 -22.209 1.00 40.72 223 SER A C 1
ATOM 1785 O O . SER A 1 223 ? 13.695 24.722 -22.378 1.00 40.72 223 SER A O 1
ATOM 1787 N N . GLY A 1 224 ? 15.867 25.107 -21.940 1.00 43.41 224 GLY A N 1
ATOM 1788 C CA . GLY A 1 224 ? 15.833 26.539 -22.203 1.00 43.41 224 GLY A CA 1
ATOM 1789 C C . GLY A 1 224 ? 15.552 26.763 -23.684 1.00 43.41 224 GLY A C 1
ATOM 1790 O O . GLY A 1 224 ? 16.469 26.785 -24.494 1.00 43.41 224 GLY A O 1
ATOM 1791 N N . ASN A 1 225 ? 14.278 26.886 -24.035 1.00 36.69 225 ASN A N 1
ATOM 1792 C CA . ASN A 1 225 ? 13.852 27.254 -25.370 1.00 36.69 225 ASN A CA 1
ATOM 1793 C C . ASN A 1 225 ? 12.963 28.485 -25.235 1.00 36.69 225 ASN A C 1
ATOM 1795 O O . ASN A 1 225 ? 11.736 28.415 -25.243 1.00 36.69 225 ASN A O 1
ATOM 1799 N N . THR A 1 226 ? 13.614 29.634 -25.063 1.00 35.88 226 THR A N 1
ATOM 1800 C CA . THR A 1 226 ? 13.035 30.923 -25.427 1.00 35.88 226 THR A CA 1
ATOM 1801 C C . THR A 1 226 ? 12.558 30.785 -26.875 1.00 35.88 226 THR A C 1
ATOM 1803 O O . THR A 1 226 ? 13.386 30.480 -27.738 1.00 35.88 226 THR A O 1
ATOM 1806 N N . PRO A 1 227 ? 11.266 30.967 -27.192 1.00 36.69 227 PRO A N 1
ATOM 1807 C CA . PRO A 1 227 ? 10.852 31.053 -28.580 1.00 36.69 227 PRO A CA 1
ATOM 1808 C C . PRO A 1 227 ? 11.558 32.271 -29.175 1.00 36.69 227 PRO A C 1
ATOM 1810 O O . PRO A 1 227 ? 11.304 33.405 -28.766 1.00 36.69 227 PRO A O 1
ATOM 1813 N N . ALA A 1 228 ? 12.498 32.040 -30.092 1.00 38.66 228 ALA A N 1
ATOM 1814 C CA . ALA A 1 228 ? 13.080 33.108 -30.882 1.00 38.66 228 ALA A CA 1
ATOM 1815 C C . ALA A 1 228 ? 11.938 33.822 -31.617 1.00 38.66 228 ALA A C 1
ATOM 1817 O O . ALA A 1 228 ? 11.165 33.195 -32.344 1.00 38.66 228 ALA A O 1
ATOM 1818 N N . ALA A 1 229 ? 11.813 35.129 -31.382 1.00 39.47 229 ALA A N 1
ATOM 1819 C CA . ALA A 1 229 ? 10.883 35.976 -32.109 1.00 39.47 229 ALA A CA 1
ATOM 1820 C C . ALA A 1 229 ? 11.166 35.860 -33.622 1.00 39.47 229 ALA A C 1
ATOM 1822 O O . ALA A 1 229 ? 12.336 35.880 -34.021 1.00 39.47 229 ALA A O 1
ATOM 1823 N N . PRO A 1 230 ? 10.137 35.722 -34.475 1.00 38.62 230 PRO A N 1
ATOM 1824 C CA . PRO A 1 230 ? 10.343 35.639 -35.913 1.00 38.62 230 PRO A CA 1
ATOM 1825 C C . PRO A 1 230 ? 10.898 36.971 -36.450 1.00 38.62 230 PRO A C 1
ATOM 1827 O O . PRO A 1 230 ? 10.509 38.034 -35.955 1.00 38.62 230 PRO A O 1
ATOM 1830 N N . PRO A 1 231 ? 11.794 36.950 -37.456 1.00 40.66 231 PRO A N 1
ATOM 1831 C CA . PRO A 1 231 ? 12.314 38.171 -38.053 1.00 40.66 231 PRO A CA 1
ATOM 1832 C C . PRO A 1 231 ? 11.176 38.909 -38.761 1.00 40.66 231 PRO A C 1
ATOM 1834 O O . PRO A 1 231 ? 10.499 38.353 -39.629 1.00 40.66 231 PRO A O 1
ATOM 1837 N N . GLY A 1 232 ? 10.955 40.157 -38.347 1.00 45.97 232 GLY A N 1
ATOM 1838 C CA . GLY A 1 232 ? 9.970 41.048 -38.944 1.00 45.97 232 GLY A CA 1
ATOM 1839 C C . GLY A 1 232 ? 10.250 41.284 -40.428 1.00 45.97 232 GLY A C 1
ATOM 1840 O O . GLY A 1 232 ? 11.405 41.417 -40.839 1.00 45.97 232 GLY A O 1
ATOM 1841 N N . LYS A 1 233 ? 9.173 41.319 -41.211 1.00 36.78 233 LYS A N 1
ATOM 1842 C CA . LYS A 1 233 ? 9.135 42.009 -42.500 1.00 36.78 233 LYS A CA 1
ATOM 1843 C C . LYS A 1 233 ? 8.688 43.445 -42.283 1.00 36.78 233 LYS A C 1
ATOM 1845 O O . LYS A 1 233 ? 7.828 43.638 -41.395 1.00 36.78 233 LYS A O 1
#

Foldseek 3Di:
DPDPVVVVVVLVVQLVVLCVLCVVVCVVLVDDPVLSVQLSNLVSVLVVVVVVLVCVCVVDVDDPCQPVSVVVNVVSVVVSLVSNCVSRPDPSSVVVVVCLQLSVVLVLLVVLQVLCVVVVNHDDPVLSVVLSVQLVVLCVVQPALQRPRPVPHDSCVLVCLAPVNLVSRLVSLVVSLVSSLVSSVVRGDPVSSVSSVVSSVVVSVVVNVVSVVSNCVSVVVPPPCDPDDDDDD

Sequence (233 aa):
MKDPSMREMVRGQQKAAINMMYSGFFKELNLSSEEKEKLSGILTDSQLKNIEHVQGLFGEQKEGAGEDTQKLVEDAKKQTDAEIKALLGDERFAQYEDYQKNLGDRMQLDQLKTHLEAQNLALQDQQMTQLLQIMKEEKAAVPPVIPSDASQVPKNMKALMTSENLDKQMQWMDDYNRRVFDRAGQILSPEQLKQYHEFQDQQSAMQKFGLKMAREMFGAGNSGNTPAAPPGK

Secondary structure (DSSP, 8-state):
---HHHHHHHHHHHHHHHHHHTHHHHHHTT--HHHHHHHHHHHHHHHHHHHHHHHHHHHS--TTTHHHHHHHHHHHHHHHHHHHHHHHHHHHHHHHHHHHHTHHHHHHHHHHHHHHHHTT----HHHHHHHHHHHHHHHHHS--SS-SSTTT--S-HHHH--HHHHHHHHHHHHHHHHHHHHHHTTTS-HHHHHHHHHHHHHHHHHHHHHHHHHHHHHHHTT-----PPPPP-

pLDDT: mean 84.42, std 16.38, range [35.88, 97.75]

Radius of gyration: 21.51 Å; chains: 1; bounding box: 38×64×65 Å